Protein AF-X0W515-F1 (afdb_monomer_lite)

Foldseek 3Di:
DDDDDQDPDAFEEWADWDWAAEAQKIKIATDDGDDPQWAWKWKWKDLDQPDDTDTDDIGRDRIDMDGRHHAPRKMKMWMWIAGNSGHIYDIDRIDIDGHHYADPAEDEDEDAAEDEDGLRHDDYEDAAAYEDAQHYEYEYAFQYEYEYCAYEDEYQHYYHDHYDPVGHYHYYYDPNDDHPYYHYDNHDDPPDD

pLDDT: mean 93.42, std 10.22, range [39.12, 98.69]

InterPro domains:
  IPR013783 Immunoglobulin-like fold [G3DSA:2.60.40.10] (10-99)
  IPR036116 Fibronectin type III superfamily [SSF49265] (7-95)

Organism: NCBI:txid412755

Structure (mmCIF, N/CA/C/O backbone):
data_AF-X0W515-F1
#
_entry.id   AF-X0W515-F1
#
loop_
_atom_site.group_PDB
_atom_site.id
_atom_site.type_symbol
_atom_site.label_atom_id
_atom_site.label_alt_id
_atom_site.label_comp_id
_atom_site.label_asym_id
_atom_site.label_entity_id
_atom_site.label_seq_id
_atom_site.pdbx_PDB_ins_code
_atom_site.Cartn_x
_atom_site.Cartn_y
_atom_site.Cartn_z
_atom_site.occupancy
_atom_site.B_iso_or_equiv
_atom_site.auth_seq_id
_atom_site.auth_comp_id
_atom_site.auth_asym_id
_atom_site.auth_atom_id
_atom_site.pdbx_PDB_model_num
ATOM 1 N N . MET A 1 1 ? 24.106 -7.058 -47.697 1.00 45.09 1 MET A N 1
ATOM 2 C CA . MET A 1 1 ? 24.567 -6.358 -46.479 1.00 45.09 1 MET A CA 1
ATOM 3 C C . MET A 1 1 ? 23.324 -5.839 -45.779 1.00 45.09 1 MET A C 1
ATOM 5 O O . MET A 1 1 ? 22.650 -4.997 -46.353 1.00 45.09 1 MET A O 1
ATOM 9 N N . GLY A 1 2 ? 22.943 -6.424 -44.643 1.00 59.78 2 GLY A N 1
ATOM 10 C CA . GLY A 1 2 ? 21.834 -5.908 -43.834 1.00 59.78 2 GLY A CA 1
ATOM 11 C C . GLY A 1 2 ? 22.339 -4.746 -42.984 1.00 59.78 2 GLY A C 1
ATOM 12 O O . GLY A 1 2 ? 23.434 -4.840 -42.435 1.00 59.78 2 GLY A O 1
ATOM 13 N N . ALA A 1 3 ? 21.595 -3.645 -42.927 1.00 59.53 3 ALA A N 1
ATOM 14 C CA . ALA A 1 3 ? 21.939 -2.530 -42.055 1.00 59.53 3 ALA A CA 1
ATOM 15 C C . ALA A 1 3 ? 21.850 -2.983 -40.589 1.00 59.53 3 ALA A C 1
ATOM 17 O O . ALA A 1 3 ? 20.851 -3.578 -40.186 1.00 59.53 3 ALA A O 1
ATOM 18 N N . LEU A 1 4 ? 22.890 -2.708 -39.800 1.00 66.19 4 LEU A N 1
ATOM 19 C CA . LEU A 1 4 ? 22.823 -2.836 -38.349 1.00 66.19 4 LEU A CA 1
ATOM 20 C C . LEU A 1 4 ? 21.975 -1.669 -37.836 1.00 66.19 4 LEU A C 1
ATOM 22 O O . LEU A 1 4 ? 22.446 -0.534 -37.792 1.00 66.19 4 LEU A O 1
ATOM 26 N N . VAL A 1 5 ? 20.714 -1.931 -37.509 1.00 75.88 5 VAL A N 1
ATOM 27 C CA . VAL A 1 5 ? 19.868 -0.947 -36.833 1.00 75.88 5 VAL A CA 1
ATOM 28 C C . VAL A 1 5 ? 20.194 -1.043 -35.348 1.00 75.88 5 VAL A C 1
ATOM 30 O O . VAL A 1 5 ? 19.927 -2.065 -34.722 1.00 75.88 5 VAL A O 1
ATOM 33 N N . ILE A 1 6 ? 20.846 -0.012 -34.812 1.00 82.62 6 ILE A N 1
ATOM 34 C CA . ILE A 1 6 ? 21.018 0.130 -33.366 1.00 82.62 6 ILE A CA 1
ATOM 35 C C . ILE A 1 6 ? 19.684 0.610 -32.816 1.00 82.62 6 ILE A C 1
ATOM 37 O O . ILE A 1 6 ? 19.155 1.621 -33.275 1.00 82.62 6 ILE A O 1
ATOM 41 N N . ASP A 1 7 ? 19.150 -0.129 -31.856 1.00 88.94 7 ASP A N 1
ATOM 42 C CA . ASP A 1 7 ? 17.941 0.268 -31.161 1.00 88.94 7 ASP A CA 1
ATOM 43 C C . ASP A 1 7 ? 18.247 1.355 -30.124 1.00 88.94 7 ASP A C 1
ATOM 45 O O . ASP A 1 7 ? 19.117 1.203 -29.265 1.00 88.94 7 ASP A O 1
ATOM 49 N N . THR A 1 8 ? 17.523 2.465 -30.232 1.00 91.31 8 THR A N 1
ATOM 50 C CA . THR A 1 8 ? 17.619 3.623 -29.338 1.00 91.31 8 THR A CA 1
ATOM 51 C C . THR A 1 8 ? 16.267 3.984 -28.721 1.00 91.31 8 THR A C 1
ATOM 53 O O . THR A 1 8 ? 16.108 5.103 -28.229 1.00 91.31 8 THR A O 1
ATOM 56 N N . THR A 1 9 ? 15.266 3.105 -28.817 1.00 94.25 9 THR A N 1
ATOM 57 C CA . THR A 1 9 ? 13.915 3.368 -28.314 1.00 94.25 9 THR A CA 1
ATOM 58 C C . THR A 1 9 ? 13.751 2.717 -26.947 1.00 94.25 9 THR A C 1
ATOM 60 O O . THR A 1 9 ? 13.660 1.501 -26.870 1.00 94.25 9 THR A O 1
ATOM 63 N N . PRO A 1 10 ? 13.685 3.489 -25.853 1.00 96.25 10 PRO A N 1
ATOM 64 C CA . PRO A 1 10 ? 13.497 2.901 -24.538 1.00 96.25 10 PRO A CA 1
ATOM 65 C C . PRO A 1 10 ? 12.074 2.352 -24.341 1.00 96.25 10 PRO A C 1
ATOM 67 O O . PRO A 1 10 ? 11.126 2.879 -24.937 1.00 96.25 10 PRO A O 1
ATOM 70 N N . PRO A 1 11 ? 11.892 1.382 -23.425 1.00 97.88 11 PRO A N 1
ATOM 71 C CA . PRO A 1 11 ? 10.572 0.902 -23.029 1.00 97.88 11 PRO A CA 1
ATOM 72 C C . PRO A 1 11 ? 9.664 1.990 -22.441 1.00 97.88 11 PRO A C 1
ATOM 74 O O . PRO A 1 11 ? 10.113 2.993 -21.871 1.00 97.88 11 PRO A O 1
ATOM 77 N N . ALA A 1 12 ? 8.358 1.740 -22.494 1.00 98.19 12 ALA A N 1
ATOM 78 C CA . ALA A 1 12 ? 7.342 2.535 -21.829 1.00 98.19 12 ALA A CA 1
ATOM 79 C C . ALA A 1 12 ? 7.472 2.475 -20.297 1.00 98.19 12 ALA A C 1
ATOM 81 O O . ALA A 1 12 ? 7.957 1.510 -19.701 1.00 98.19 12 ALA A O 1
ATOM 82 N N . VAL A 1 13 ? 6.982 3.525 -19.637 1.00 98.38 13 VAL A N 1
ATOM 83 C CA . VAL A 1 13 ? 6.986 3.624 -18.173 1.00 98.38 13 VAL A CA 1
ATOM 84 C C . VAL A 1 13 ? 6.075 2.545 -17.571 1.00 98.38 13 VAL A C 1
ATOM 86 O O . VAL A 1 13 ? 4.902 2.482 -17.952 1.00 98.38 13 VAL A O 1
ATOM 89 N N . PRO A 1 14 ? 6.547 1.732 -16.605 1.00 98.19 14 PRO A N 1
ATOM 90 C CA . PRO A 1 14 ? 5.689 0.750 -15.950 1.00 98.19 14 PRO A CA 1
ATOM 91 C C . PRO A 1 14 ? 4.524 1.417 -15.203 1.00 98.19 14 PRO A C 1
ATOM 93 O O . PRO A 1 14 ? 4.680 2.463 -14.564 1.00 98.19 14 PRO A O 1
ATOM 96 N N . MET A 1 15 ? 3.349 0.788 -15.255 1.00 96.38 15 MET A N 1
ATOM 97 C CA . MET A 1 15 ? 2.107 1.308 -14.673 1.00 96.38 15 MET A CA 1
ATOM 98 C C . MET A 1 15 ? 1.607 0.440 -13.517 1.00 96.38 15 MET A C 1
ATOM 100 O O . MET A 1 15 ? 1.949 -0.735 -13.409 1.00 96.38 15 MET A O 1
ATOM 104 N N . GLY A 1 16 ? 0.755 1.017 -12.665 1.00 93.69 16 GLY A N 1
ATOM 105 C CA . GLY A 1 16 ? 0.096 0.273 -11.588 1.00 93.69 16 GLY A CA 1
ATOM 106 C C . GLY A 1 16 ? 1.064 -0.256 -10.532 1.00 93.69 16 GLY A C 1
ATOM 107 O O . GLY A 1 16 ? 0.816 -1.318 -9.972 1.00 93.69 16 GLY A O 1
ATOM 108 N N . LEU A 1 17 ? 2.179 0.448 -10.291 1.00 95.38 17 LEU A N 1
ATOM 109 C CA . LEU A 1 17 ? 3.055 0.124 -9.170 1.00 95.38 17 LEU A CA 1
ATOM 110 C C . LEU A 1 17 ? 2.235 0.185 -7.877 1.00 95.38 17 LEU A C 1
ATOM 112 O O . LEU A 1 17 ? 1.562 1.179 -7.616 1.00 95.38 17 LEU A O 1
ATOM 116 N N . SER A 1 18 ? 2.310 -0.877 -7.089 1.00 92.88 18 SER A N 1
ATOM 117 C CA . SER A 1 18 ? 1.695 -1.013 -5.775 1.00 92.88 18 SER A CA 1
ATOM 118 C C . SER A 1 18 ? 2.644 -1.762 -4.845 1.00 92.88 18 SER A C 1
ATOM 120 O O . SER A 1 18 ? 3.610 -2.401 -5.286 1.00 92.88 18 SER A O 1
ATOM 122 N N . CYS A 1 19 ? 2.408 -1.660 -3.539 1.00 93.12 19 CYS A N 1
ATOM 123 C CA . CYS A 1 19 ? 3.225 -2.348 -2.553 1.00 93.12 19 CYS A CA 1
ATOM 124 C C . CYS A 1 19 ? 2.424 -2.803 -1.336 1.00 93.12 19 CYS A C 1
ATOM 126 O O . CYS A 1 19 ? 1.488 -2.130 -0.910 1.00 93.12 19 CYS A O 1
ATOM 128 N N . ILE A 1 20 ? 2.844 -3.922 -0.751 1.00 91.75 20 ILE A N 1
ATOM 129 C CA . ILE A 1 20 ? 2.312 -4.466 0.497 1.00 91.75 20 ILE A CA 1
ATOM 130 C C . ILE A 1 20 ? 3.480 -4.643 1.462 1.00 91.75 20 ILE A C 1
ATOM 132 O O . ILE A 1 20 ? 4.495 -5.248 1.118 1.00 91.75 20 ILE A O 1
ATOM 136 N N . GLY A 1 21 ? 3.341 -4.084 2.660 1.00 93.88 21 GLY A N 1
ATOM 137 C CA . GLY A 1 21 ? 4.283 -4.295 3.753 1.00 93.88 21 GLY A CA 1
ATOM 138 C C . GLY A 1 21 ? 4.079 -5.646 4.422 1.00 93.88 21 GLY A C 1
ATOM 139 O O . GLY A 1 21 ? 2.943 -6.023 4.696 1.00 93.88 21 GLY A O 1
ATOM 140 N N . HIS A 1 22 ? 5.174 -6.324 4.729 1.00 92.81 22 HIS A N 1
ATOM 141 C CA . HIS A 1 22 ? 5.233 -7.467 5.633 1.00 92.81 22 HIS A CA 1
ATOM 142 C C . HIS A 1 22 ? 6.307 -7.211 6.696 1.00 92.81 22 HIS A C 1
ATOM 144 O O . HIS A 1 22 ? 6.925 -6.142 6.728 1.00 92.81 22 HIS A O 1
ATOM 150 N N . GLU A 1 23 ? 6.513 -8.169 7.596 1.00 94.69 23 GLU A N 1
ATOM 151 C CA . GLU A 1 23 ? 7.563 -8.060 8.599 1.00 94.69 23 GLU A CA 1
ATOM 152 C C . GLU A 1 23 ? 8.933 -7.997 7.923 1.00 94.69 23 GLU A C 1
ATOM 154 O O . GLU A 1 23 ? 9.321 -8.893 7.178 1.00 94.69 23 GLU A O 1
ATOM 159 N N . HIS A 1 24 ? 9.654 -6.910 8.192 1.00 96.00 24 HIS A N 1
ATOM 160 C CA . HIS A 1 24 ? 10.986 -6.640 7.658 1.00 96.00 24 HIS A CA 1
ATOM 161 C C . HIS A 1 24 ? 11.110 -6.584 6.130 1.00 96.00 24 HIS A C 1
ATOM 163 O O . HIS A 1 24 ? 12.227 -6.556 5.604 1.00 96.00 24 HIS A O 1
ATOM 169 N N . GLU A 1 25 ? 9.996 -6.508 5.404 1.00 96.25 25 GLU A N 1
ATOM 170 C CA . GLU A 1 25 ? 10.021 -6.424 3.950 1.00 96.25 25 GLU A CA 1
ATOM 171 C C . GLU A 1 25 ? 8.827 -5.668 3.357 1.00 96.25 25 GLU A C 1
ATOM 173 O O . GLU A 1 25 ? 7.770 -5.515 3.967 1.00 96.25 25 GLU A O 1
ATOM 178 N N . VAL A 1 26 ? 8.995 -5.189 2.127 1.00 97.00 26 VAL A N 1
ATOM 179 C CA . VAL A 1 26 ? 7.925 -4.635 1.296 1.00 97.00 26 VAL A CA 1
ATOM 180 C C . VAL A 1 26 ? 7.933 -5.368 -0.034 1.00 97.00 26 VAL A C 1
ATOM 182 O O . VAL A 1 26 ? 8.934 -5.382 -0.749 1.00 97.00 26 VAL A O 1
ATOM 185 N N . VAL A 1 27 ? 6.799 -5.963 -0.388 1.00 95.62 27 VAL A N 1
ATOM 186 C CA . VAL A 1 27 ? 6.591 -6.628 -1.673 1.00 95.62 27 VAL A CA 1
ATOM 187 C C . VAL A 1 27 ? 5.964 -5.637 -2.640 1.00 95.62 27 VAL A C 1
ATOM 189 O O . VAL A 1 27 ? 4.915 -5.066 -2.352 1.00 95.62 27 VAL A O 1
ATOM 192 N N . LEU A 1 28 ? 6.580 -5.462 -3.806 1.00 97.19 28 LEU A N 1
ATOM 193 C CA . LEU A 1 28 ? 6.130 -4.554 -4.855 1.00 97.19 28 LEU A CA 1
ATOM 194 C C . LEU A 1 28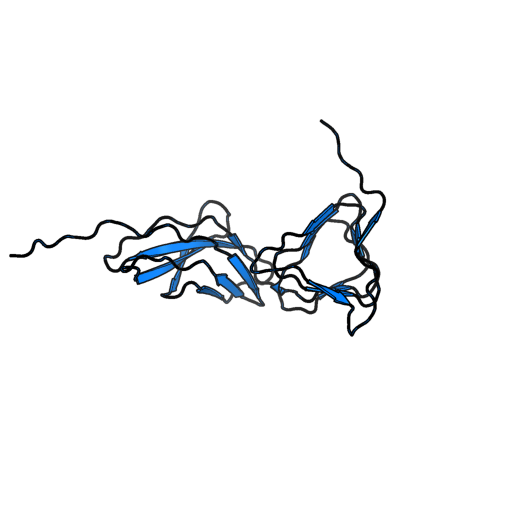 ? 5.700 -5.316 -6.097 1.00 97.19 28 LEU A C 1
ATOM 196 O O . LEU A 1 28 ? 6.334 -6.299 -6.488 1.00 97.19 28 LEU A O 1
ATOM 200 N N . LYS A 1 29 ? 4.633 -4.836 -6.729 1.00 96.62 29 LYS A N 1
ATOM 201 C CA . LYS A 1 29 ? 4.087 -5.379 -7.975 1.00 96.62 29 LYS A CA 1
ATOM 202 C C . LYS A 1 29 ? 3.689 -4.245 -8.904 1.00 96.62 29 LYS A C 1
ATOM 204 O O . LYS A 1 29 ? 3.386 -3.149 -8.448 1.00 96.62 29 LYS A O 1
ATOM 209 N N . TRP A 1 30 ? 3.711 -4.514 -10.201 1.00 97.00 30 TRP A N 1
ATOM 210 C CA . TRP A 1 30 ? 3.262 -3.586 -11.236 1.00 97.00 30 TRP A CA 1
ATOM 211 C C . TRP A 1 30 ? 2.723 -4.359 -12.441 1.00 97.00 30 TRP A C 1
ATOM 213 O O . TRP A 1 30 ? 2.911 -5.575 -12.553 1.00 97.00 30 TRP A O 1
ATOM 223 N N . ALA A 1 31 ? 2.054 -3.653 -13.351 1.00 96.44 31 ALA A N 1
ATOM 224 C CA . ALA A 1 31 ? 1.583 -4.233 -14.600 1.00 96.44 31 ALA A CA 1
ATOM 225 C C . ALA A 1 31 ? 2.775 -4.548 -15.528 1.00 96.44 31 ALA A C 1
ATOM 227 O O . ALA A 1 31 ? 3.623 -3.672 -15.729 1.00 96.44 31 ALA A O 1
ATOM 228 N N . PRO A 1 32 ? 2.853 -5.755 -16.122 1.00 97.12 32 PRO A N 1
ATOM 229 C CA . PRO A 1 32 ? 3.874 -6.070 -17.113 1.00 97.12 32 PRO A CA 1
ATOM 230 C C . PRO A 1 32 ? 3.819 -5.134 -18.327 1.00 97.12 32 PRO A C 1
ATOM 232 O O . PRO A 1 32 ? 2.744 -4.827 -18.852 1.00 97.12 32 PRO A O 1
ATOM 235 N N . ASN A 1 33 ? 4.999 -4.741 -18.793 1.00 97.75 33 ASN A N 1
ATOM 236 C CA . ASN A 1 33 ? 5.224 -4.099 -20.082 1.00 97.75 33 ASN A CA 1
ATOM 237 C C . ASN A 1 33 ? 4.977 -5.133 -21.192 1.00 97.75 33 ASN A C 1
ATOM 239 O O . ASN A 1 33 ? 5.038 -6.340 -20.949 1.00 97.75 33 ASN A O 1
ATOM 243 N N . LYS A 1 34 ? 4.637 -4.667 -22.392 1.00 97.12 34 LYS A N 1
ATOM 244 C CA . LYS A 1 34 ? 4.187 -5.516 -23.511 1.00 97.12 34 LYS A CA 1
ATOM 245 C C . LYS A 1 34 ? 5.146 -5.502 -24.701 1.00 97.12 34 LYS A C 1
ATOM 247 O O . LYS A 1 34 ? 4.839 -6.102 -25.722 1.00 97.12 34 LYS A O 1
ATOM 252 N N . GLU A 1 35 ? 6.257 -4.791 -24.577 1.00 96.94 35 GLU A N 1
ATOM 253 C CA . GLU A 1 35 ? 7.302 -4.669 -25.580 1.00 96.94 35 GLU A CA 1
ATOM 254 C C . GLU A 1 35 ? 8.045 -6.005 -25.753 1.00 96.94 35 GLU A C 1
ATOM 256 O O . GLU A 1 35 ? 8.452 -6.633 -24.773 1.00 96.94 35 GLU A O 1
ATOM 261 N N . ASP A 1 36 ? 8.224 -6.447 -27.001 1.00 95.50 36 ASP A N 1
ATOM 262 C CA . ASP A 1 36 ? 8.818 -7.754 -27.336 1.00 95.50 36 ASP A CA 1
ATOM 263 C C . ASP A 1 36 ? 10.310 -7.856 -26.963 1.00 95.50 36 ASP A C 1
ATOM 265 O O . ASP A 1 36 ? 10.857 -8.944 -26.741 1.00 95.50 36 ASP A O 1
ATOM 269 N N . ASP A 1 37 ? 10.981 -6.711 -26.909 1.00 96.38 37 ASP A N 1
ATOM 270 C CA . ASP A 1 37 ? 12.391 -6.542 -26.576 1.00 96.38 37 ASP A CA 1
ATOM 271 C C . ASP A 1 37 ? 12.627 -6.187 -25.104 1.00 96.38 37 ASP A C 1
ATOM 273 O O . ASP A 1 37 ? 13.778 -5.970 -24.713 1.00 96.38 37 ASP A O 1
ATOM 277 N N . LEU A 1 38 ? 11.588 -6.202 -24.261 1.00 97.75 38 LEU A N 1
ATOM 278 C CA . LEU A 1 38 ? 11.739 -6.045 -22.820 1.00 97.75 38 LEU A CA 1
ATOM 279 C C . LEU A 1 38 ? 12.730 -7.089 -22.281 1.00 97.75 38 LEU A C 1
ATOM 281 O O . LEU A 1 38 ? 12.617 -8.291 -22.547 1.00 97.75 38 LEU A O 1
ATOM 285 N N . ALA A 1 39 ? 13.709 -6.629 -21.502 1.00 97.88 39 ALA A N 1
ATOM 286 C CA . ALA A 1 39 ? 14.687 -7.501 -20.863 1.00 97.88 39 ALA A CA 1
ATOM 287 C C . ALA A 1 39 ? 14.455 -7.615 -19.359 1.00 97.88 39 ALA A C 1
ATOM 289 O O . ALA A 1 39 ? 14.458 -8.717 -18.821 1.00 97.88 39 ALA A O 1
ATOM 290 N N . LYS A 1 40 ? 14.327 -6.485 -18.657 1.00 98.38 40 LYS A N 1
ATOM 291 C CA . LYS A 1 40 ? 14.229 -6.468 -17.192 1.00 98.38 40 LYS A CA 1
ATOM 292 C C . LYS A 1 40 ? 13.645 -5.163 -16.665 1.00 98.38 40 LYS A C 1
ATOM 294 O O . LYS A 1 40 ? 13.529 -4.176 -17.379 1.00 98.38 40 LYS A O 1
ATOM 299 N N . TYR A 1 41 ? 13.376 -5.147 -15.373 1.00 98.69 41 TYR A N 1
ATOM 300 C CA . TYR A 1 41 ? 13.016 -3.977 -14.593 1.00 98.69 41 TYR A CA 1
ATOM 301 C C . TYR A 1 41 ? 14.134 -3.592 -13.637 1.00 98.69 41 TYR A C 1
ATOM 303 O O . TYR A 1 41 ? 14.920 -4.439 -13.194 1.00 98.69 41 TYR A O 1
ATOM 311 N N . ARG A 1 42 ? 14.166 -2.313 -13.264 1.00 98.69 42 ARG A N 1
ATOM 312 C CA . ARG A 1 42 ? 14.971 -1.826 -12.147 1.00 98.69 42 ARG A CA 1
ATOM 313 C C . ARG A 1 42 ? 14.080 -1.116 -11.143 1.00 98.69 42 ARG A C 1
ATOM 315 O O . ARG A 1 42 ? 13.379 -0.165 -11.477 1.00 98.69 42 ARG A O 1
ATOM 322 N N . LEU A 1 43 ? 14.127 -1.594 -9.908 1.00 98.50 43 LEU A N 1
ATOM 323 C CA . LEU A 1 43 ? 13.438 -0.987 -8.787 1.00 98.50 43 LEU A CA 1
ATOM 324 C C . LEU A 1 43 ? 14.369 -0.008 -8.079 1.00 98.50 43 LEU A C 1
ATOM 326 O O . LEU A 1 43 ? 15.551 -0.290 -7.867 1.00 98.50 43 LEU A O 1
ATOM 330 N N . TYR A 1 44 ? 13.802 1.119 -7.680 1.00 98.50 44 TYR A N 1
ATOM 331 C CA . TYR A 1 44 ? 14.474 2.185 -6.966 1.00 98.50 44 TYR A CA 1
ATOM 332 C C . TYR A 1 44 ? 13.801 2.441 -5.629 1.00 98.50 44 TYR A C 1
ATOM 334 O O . TYR A 1 44 ? 12.579 2.325 -5.519 1.00 98.50 44 TYR A O 1
ATOM 342 N N . ARG A 1 45 ? 14.591 2.869 -4.645 1.00 98.38 45 ARG A N 1
ATOM 343 C CA . ARG A 1 45 ? 14.121 3.221 -3.304 1.00 98.38 45 ARG A CA 1
ATOM 344 C C . ARG A 1 45 ? 14.663 4.576 -2.872 1.00 98.38 45 ARG A C 1
ATOM 346 O O . ARG A 1 45 ? 15.825 4.876 -3.120 1.00 98.38 45 ARG A O 1
ATOM 353 N N . SER A 1 46 ? 13.843 5.360 -2.181 1.00 98.12 46 SER A N 1
ATOM 354 C CA . SER A 1 46 ? 14.246 6.591 -1.501 1.00 98.12 46 SER A CA 1
ATOM 355 C C . SER A 1 46 ? 13.619 6.700 -0.112 1.00 98.12 46 SER A C 1
ATOM 357 O O . SER A 1 46 ? 12.550 6.152 0.153 1.00 98.12 46 SER A O 1
ATOM 359 N N . GLN A 1 47 ? 14.269 7.454 0.774 1.00 96.56 47 GLN A N 1
ATOM 360 C CA . GLN A 1 47 ? 13.699 7.886 2.056 1.00 96.56 47 GLN A CA 1
ATOM 361 C C . GLN A 1 47 ? 12.844 9.156 1.924 1.00 96.56 47 GLN A C 1
ATOM 363 O O . GLN A 1 47 ? 12.106 9.502 2.843 1.00 96.56 47 GLN A O 1
ATOM 368 N N . THR A 1 48 ? 12.923 9.858 0.789 1.00 95.31 48 THR A N 1
ATOM 369 C CA . THR A 1 48 ? 12.143 11.072 0.522 1.00 95.31 48 THR A CA 1
ATOM 370 C C . THR A 1 48 ? 11.270 10.893 -0.725 1.00 95.31 48 THR A C 1
ATOM 372 O O . THR A 1 48 ? 11.623 10.130 -1.625 1.00 95.31 48 THR A O 1
ATOM 375 N N . PRO A 1 49 ? 10.115 11.574 -0.816 1.00 92.69 49 PRO A N 1
ATOM 376 C CA . PRO A 1 49 ? 9.150 11.309 -1.884 1.00 92.69 49 PRO A CA 1
ATOM 377 C C . PRO A 1 49 ? 9.642 11.694 -3.285 1.00 92.69 49 PRO A C 1
ATOM 379 O O . PRO A 1 49 ? 9.246 11.062 -4.267 1.00 92.69 49 PRO A O 1
ATOM 382 N N . LEU A 1 50 ? 10.489 12.724 -3.398 1.00 92.25 50 LEU A N 1
ATOM 383 C CA . LEU A 1 50 ? 10.800 13.368 -4.679 1.00 92.25 50 LEU A CA 1
ATOM 384 C C . LEU A 1 50 ? 12.199 13.051 -5.217 1.00 92.25 50 LEU A C 1
ATOM 386 O O . LEU A 1 50 ? 12.358 12.915 -6.429 1.00 92.25 50 LEU A O 1
ATOM 390 N N . THR A 1 51 ? 13.203 12.920 -4.352 1.00 94.69 51 THR A N 1
ATOM 391 C CA . THR A 1 51 ? 14.619 12.805 -4.740 1.00 94.69 51 THR A CA 1
ATOM 392 C C . THR A 1 51 ? 15.309 11.681 -3.967 1.00 94.69 51 THR A C 1
ATOM 394 O O . THR A 1 51 ? 14.678 11.024 -3.146 1.00 94.69 51 THR A O 1
ATOM 397 N N . GLY A 1 52 ? 16.591 11.414 -4.241 1.00 95.38 52 GLY A N 1
ATOM 398 C CA . GLY A 1 52 ? 17.378 10.421 -3.491 1.00 95.38 52 GLY A CA 1
ATOM 399 C C . GLY A 1 52 ? 17.032 8.962 -3.800 1.00 95.38 52 GLY A C 1
ATOM 400 O O . GLY A 1 52 ? 17.229 8.099 -2.954 1.00 95.38 52 GLY A O 1
ATOM 401 N N . TYR A 1 53 ? 16.471 8.691 -4.982 1.00 97.69 53 TYR A N 1
ATOM 402 C CA . TYR A 1 53 ? 16.186 7.331 -5.430 1.00 97.69 53 TYR A CA 1
ATOM 403 C C . TYR A 1 53 ? 17.476 6.617 -5.834 1.00 97.69 53 TYR A C 1
ATOM 405 O O . TYR A 1 53 ? 18.142 7.022 -6.785 1.00 97.69 53 TYR A O 1
ATOM 413 N N . GLU A 1 54 ? 17.784 5.526 -5.144 1.00 97.81 54 GLU A N 1
ATOM 414 C CA . GLU A 1 54 ? 18.915 4.646 -5.432 1.00 97.81 54 GLU A CA 1
ATOM 415 C C . GLU A 1 54 ? 18.424 3.322 -6.017 1.00 97.81 54 GLU A C 1
ATOM 417 O O . GLU A 1 54 ? 17.316 2.871 -5.719 1.00 97.81 54 GLU A O 1
ATOM 422 N N . SER A 1 55 ? 19.246 2.694 -6.864 1.00 97.50 55 SER A N 1
ATOM 423 C CA . SER A 1 55 ? 18.945 1.370 -7.419 1.00 97.50 55 SER A CA 1
ATOM 424 C C . SER A 1 55 ? 18.912 0.341 -6.294 1.00 97.50 55 SER A C 1
ATOM 426 O O . SER A 1 55 ? 19.927 0.107 -5.646 1.00 97.50 55 SER A O 1
ATOM 428 N N . LEU A 1 56 ? 17.768 -0.314 -6.117 1.00 97.00 56 LEU A N 1
ATOM 429 C CA . LEU A 1 56 ? 17.573 -1.345 -5.107 1.00 97.00 56 LEU A CA 1
ATOM 430 C C . LEU A 1 56 ? 17.822 -2.742 -5.685 1.00 97.00 56 LEU A C 1
ATOM 432 O O . LEU A 1 56 ? 18.679 -3.474 -5.201 1.00 97.00 56 LEU A O 1
ATOM 436 N N . VAL A 1 57 ? 17.089 -3.112 -6.739 1.00 97.00 57 VAL A N 1
ATOM 437 C CA . VAL A 1 57 ? 17.145 -4.461 -7.327 1.00 97.00 57 VAL A CA 1
ATOM 438 C C . VAL A 1 57 ? 16.800 -4.434 -8.816 1.00 97.00 57 VAL A C 1
ATOM 440 O O . VAL A 1 57 ? 16.098 -3.541 -9.291 1.00 97.00 57 VAL A O 1
ATOM 443 N N . ARG A 1 58 ? 17.300 -5.420 -9.567 1.00 97.75 58 ARG A N 1
ATOM 444 C CA . ARG A 1 58 ? 16.918 -5.689 -10.960 1.00 97.75 58 ARG A CA 1
ATOM 445 C C . ARG A 1 58 ? 16.241 -7.052 -11.046 1.00 97.75 58 ARG A C 1
ATOM 447 O O . ARG A 1 58 ? 16.688 -7.987 -10.392 1.00 97.75 58 ARG A O 1
ATOM 454 N N . THR A 1 59 ? 15.186 -7.161 -11.841 1.00 98.06 59 THR A N 1
ATOM 455 C CA . THR A 1 59 ? 14.365 -8.379 -11.942 1.00 98.06 59 THR A CA 1
ATOM 456 C C . THR A 1 59 ? 13.773 -8.507 -13.339 1.00 98.06 59 THR A C 1
ATOM 458 O O . THR A 1 59 ? 13.468 -7.500 -13.966 1.00 98.06 59 THR A O 1
ATOM 461 N N . GLU A 1 60 ? 13.604 -9.726 -13.839 1.00 97.62 60 GLU A N 1
ATOM 462 C CA . GLU A 1 60 ? 12.908 -9.989 -15.111 1.00 97.62 60 GLU A CA 1
ATOM 463 C C . GLU A 1 60 ? 11.384 -10.084 -14.918 1.00 97.62 60 GLU A C 1
ATOM 465 O O . GLU A 1 60 ? 10.620 -10.081 -15.878 1.00 97.62 60 GLU A O 1
ATOM 470 N N . PHE A 1 61 ? 10.925 -10.129 -13.665 1.00 97.56 61 PHE A N 1
ATOM 471 C CA . PHE A 1 61 ? 9.516 -10.249 -13.307 1.00 97.56 61 PHE A CA 1
ATOM 472 C C . PHE A 1 61 ? 8.898 -8.887 -12.992 1.00 97.56 61 PHE A C 1
ATOM 474 O O . PHE A 1 61 ? 9.567 -7.994 -12.476 1.00 97.56 61 PHE A O 1
ATOM 481 N N . SER A 1 62 ? 7.581 -8.759 -13.167 1.00 97.19 62 SER A N 1
ATOM 482 C CA . SER A 1 62 ? 6.808 -7.581 -12.744 1.00 97.19 62 SER A CA 1
ATOM 483 C C . SER A 1 62 ? 6.519 -7.555 -11.228 1.00 97.19 62 SER A C 1
ATOM 485 O O . SER A 1 62 ? 5.423 -7.210 -10.773 1.00 97.19 62 SER A O 1
ATOM 487 N N . LYS A 1 63 ? 7.497 -8.009 -10.437 1.00 97.56 63 LYS A N 1
ATOM 488 C CA . LYS A 1 63 ? 7.467 -8.115 -8.977 1.00 97.56 63 LYS A CA 1
ATOM 489 C C . LYS A 1 63 ? 8.888 -8.020 -8.425 1.00 97.56 63 LYS A C 1
ATOM 491 O O . LYS A 1 63 ? 9.817 -8.609 -8.981 1.00 97.56 63 LYS A O 1
ATOM 496 N N . ALA A 1 64 ? 9.032 -7.350 -7.287 1.00 97.88 64 ALA A N 1
ATOM 497 C CA . ALA A 1 64 ? 10.260 -7.306 -6.502 1.00 97.88 64 ALA A CA 1
ATOM 498 C C . ALA A 1 64 ? 9.948 -7.255 -4.999 1.00 97.88 64 ALA A C 1
ATOM 500 O O . ALA A 1 64 ? 8.824 -6.946 -4.607 1.00 97.88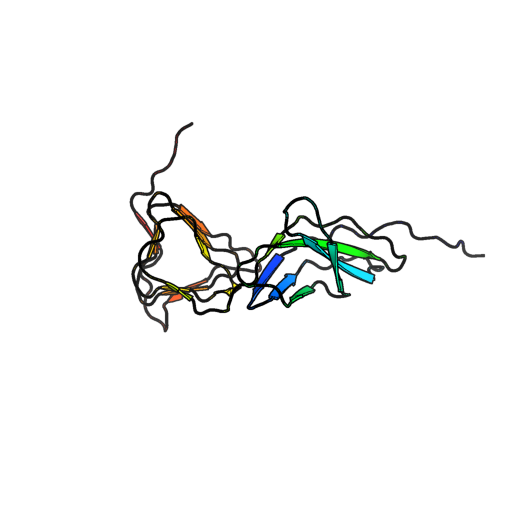 64 ALA A O 1
ATOM 501 N N . THR A 1 65 ? 10.948 -7.542 -4.171 1.00 97.44 65 THR A N 1
ATOM 502 C CA . THR A 1 65 ? 10.857 -7.419 -2.712 1.00 97.44 65 THR A CA 1
ATOM 503 C C . THR A 1 65 ? 12.021 -6.571 -2.214 1.00 97.44 65 THR A C 1
ATOM 505 O O . THR A 1 65 ? 13.161 -6.793 -2.622 1.00 97.44 65 THR A O 1
ATOM 508 N N . ASP A 1 66 ? 11.726 -5.598 -1.355 1.00 97.81 66 ASP A N 1
ATOM 509 C CA . ASP A 1 66 ? 12.711 -4.925 -0.511 1.00 97.81 66 ASP A CA 1
ATOM 510 C C . ASP A 1 66 ? 12.734 -5.618 0.853 1.00 97.81 66 ASP A C 1
ATOM 512 O O . ASP A 1 66 ? 11.723 -5.586 1.545 1.00 97.81 66 ASP A O 1
ATOM 516 N N . SER A 1 67 ? 13.840 -6.256 1.231 1.00 96.81 67 SER A N 1
ATOM 517 C CA . SER A 1 67 ? 13.952 -7.051 2.464 1.00 96.81 67 SER A CA 1
ATOM 518 C C . SER A 1 67 ? 14.989 -6.462 3.422 1.00 96.81 67 SER A C 1
ATOM 520 O O . SER A 1 67 ? 15.901 -5.744 3.012 1.00 96.81 67 SER A O 1
ATOM 522 N N . GLY A 1 68 ? 14.890 -6.816 4.703 1.00 94.88 68 GLY A N 1
ATOM 523 C CA . GLY A 1 68 ? 15.841 -6.393 5.734 1.00 94.88 68 GLY A CA 1
ATOM 524 C C . GLY A 1 68 ? 15.667 -4.936 6.162 1.00 94.88 68 GLY A C 1
ATOM 525 O O . GLY A 1 68 ? 16.637 -4.302 6.575 1.00 94.88 68 GLY A O 1
ATOM 526 N N . ILE A 1 69 ? 14.453 -4.394 6.040 1.00 95.06 69 ILE A N 1
ATOM 527 C CA . ILE A 1 69 ? 14.133 -3.030 6.472 1.00 95.06 69 ILE A CA 1
ATOM 528 C C . ILE A 1 69 ? 13.454 -3.028 7.844 1.00 95.06 69 ILE A C 1
ATOM 530 O O . ILE A 1 69 ? 12.816 -3.998 8.248 1.00 95.06 69 ILE A O 1
ATOM 534 N N . ASP A 1 70 ? 13.572 -1.924 8.575 1.00 95.75 70 ASP A N 1
ATOM 535 C CA . ASP A 1 70 ? 12.884 -1.774 9.855 1.00 95.75 70 ASP A CA 1
ATOM 536 C C . ASP A 1 70 ? 11.373 -1.605 9.655 1.00 95.75 70 ASP A C 1
ATOM 538 O O . ASP A 1 70 ? 10.918 -0.852 8.784 1.00 95.75 70 ASP A O 1
ATOM 542 N N . ASN A 1 71 ? 10.589 -2.262 10.511 1.00 94.62 71 ASN A N 1
ATOM 543 C CA . ASN A 1 71 ? 9.145 -2.059 10.564 1.00 94.62 71 ASN A CA 1
ATOM 544 C C . ASN A 1 71 ? 8.818 -0.594 10.888 1.00 94.62 71 ASN A C 1
ATOM 546 O O . ASN A 1 71 ? 9.539 0.085 11.619 1.00 94.62 71 ASN A O 1
ATOM 550 N N . TYR A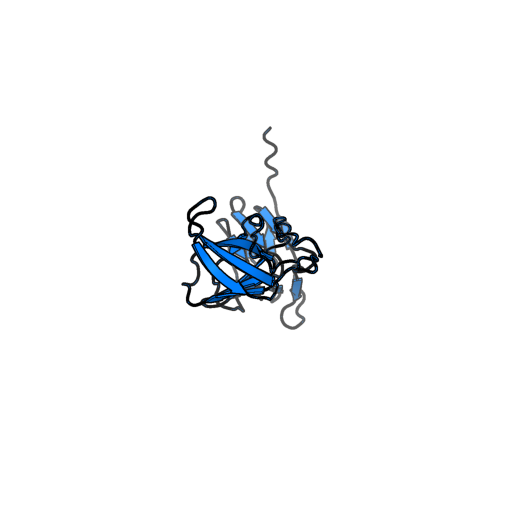 1 72 ? 7.699 -0.111 10.351 1.00 93.12 72 TYR A N 1
ATOM 551 C CA . TYR A 1 72 ? 7.197 1.252 10.548 1.00 93.12 72 TYR A CA 1
ATOM 552 C C . TYR A 1 72 ? 8.111 2.377 10.026 1.00 93.12 72 TYR A C 1
ATOM 554 O O . TYR A 1 72 ? 7.893 3.550 10.341 1.00 93.12 72 TYR A O 1
ATOM 562 N N . ARG A 1 73 ? 9.097 2.051 9.177 1.00 95.00 73 ARG A N 1
ATOM 563 C CA . ARG A 1 73 ? 9.897 3.036 8.443 1.00 95.00 73 ARG A CA 1
ATOM 564 C C . ARG A 1 73 ? 9.385 3.198 7.006 1.00 95.00 73 ARG A C 1
ATOM 566 O O . ARG A 1 73 ? 9.474 2.251 6.223 1.00 95.00 73 ARG A O 1
ATOM 573 N N . PRO A 1 74 ? 8.860 4.378 6.625 1.00 94.44 74 PRO A N 1
ATOM 574 C CA . PRO A 1 74 ? 8.365 4.588 5.275 1.00 94.44 74 PRO A CA 1
ATOM 575 C C . PRO A 1 74 ? 9.511 4.774 4.277 1.00 94.44 74 PRO A C 1
ATOM 577 O O . PRO A 1 74 ? 10.460 5.519 4.524 1.00 94.44 74 PRO A O 1
ATOM 580 N N . PHE A 1 75 ? 9.349 4.162 3.112 1.00 97.31 75 PHE A N 1
ATOM 581 C CA . PHE A 1 75 ? 10.174 4.349 1.928 1.00 97.31 75 PHE A CA 1
ATOM 582 C C . PHE A 1 75 ? 9.296 4.673 0.721 1.00 97.31 75 PHE A C 1
ATOM 584 O O . PHE A 1 75 ? 8.089 4.418 0.710 1.00 97.31 75 PHE A O 1
ATOM 591 N N . TYR A 1 76 ? 9.918 5.235 -0.306 1.00 97.88 76 TYR A N 1
ATOM 592 C CA . TYR A 1 76 ? 9.284 5.544 -1.576 1.00 97.88 76 TYR A CA 1
ATOM 593 C C . TYR A 1 76 ? 9.933 4.733 -2.681 1.00 97.88 76 TYR A C 1
ATOM 595 O O . TYR A 1 76 ? 11.161 4.669 -2.762 1.00 97.88 76 TYR A O 1
ATOM 603 N N . TYR A 1 77 ? 9.111 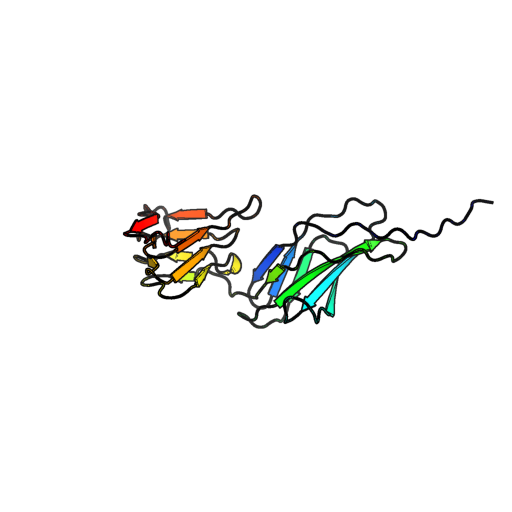4.147 -3.542 1.00 98.38 77 TYR A N 1
ATOM 604 C CA . TYR A 1 77 ? 9.567 3.240 -4.584 1.00 98.38 77 TYR A CA 1
ATOM 605 C C . TYR A 1 77 ? 9.138 3.712 -5.960 1.00 98.38 77 TYR A C 1
ATOM 607 O O . TYR A 1 77 ? 8.039 4.239 -6.130 1.00 98.38 77 TYR A O 1
ATOM 615 N N . LYS A 1 78 ? 10.015 3.497 -6.938 1.00 98.50 78 LYS A N 1
ATOM 616 C CA . LYS A 1 78 ? 9.758 3.705 -8.366 1.00 98.50 78 LYS A CA 1
ATOM 617 C C . LYS A 1 78 ? 10.355 2.552 -9.154 1.00 98.50 78 LYS A C 1
ATOM 619 O O . LYS A 1 78 ? 11.332 1.953 -8.711 1.00 98.50 78 LYS A O 1
ATOM 624 N N . VAL A 1 79 ? 9.809 2.278 -10.329 1.00 98.69 79 VAL A N 1
ATOM 625 C CA . VAL A 1 79 ? 10.327 1.244 -11.229 1.00 98.69 79 VAL A CA 1
ATOM 626 C C . VAL A 1 79 ? 10.501 1.795 -12.646 1.00 98.69 79 VAL A C 1
ATOM 628 O O . VAL A 1 79 ? 9.706 2.623 -13.090 1.00 98.69 79 VAL A O 1
ATOM 631 N N . SER A 1 80 ? 11.546 1.347 -13.339 1.00 98.69 80 SER A N 1
ATOM 632 C CA . SER A 1 80 ? 11.772 1.536 -14.780 1.00 98.69 80 SER A CA 1
ATOM 633 C C . SER A 1 80 ? 11.830 0.178 -15.486 1.00 98.69 80 SER A C 1
ATOM 635 O O . SER A 1 80 ? 12.124 -0.848 -14.862 1.00 98.69 80 SER A O 1
ATOM 637 N N . ALA A 1 81 ? 11.573 0.180 -16.793 1.00 98.69 81 ALA A N 1
ATOM 638 C CA . ALA A 1 81 ? 11.789 -0.955 -17.686 1.00 98.69 81 ALA A CA 1
ATOM 639 C C . ALA A 1 81 ? 13.056 -0.738 -18.531 1.00 98.69 81 ALA A C 1
ATOM 641 O O . ALA A 1 81 ? 13.406 0.396 -18.857 1.00 98.69 81 ALA A O 1
ATOM 642 N N . ILE A 1 82 ? 13.753 -1.827 -18.853 1.00 98.50 82 ILE A N 1
ATOM 643 C CA . ILE A 1 82 ? 14.998 -1.849 -19.625 1.00 98.50 82 ILE A CA 1
ATOM 644 C C . ILE A 1 82 ? 14.862 -2.904 -20.728 1.00 98.50 82 ILE A C 1
ATOM 646 O O . ILE A 1 82 ? 14.487 -4.047 -20.439 1.00 98.50 82 ILE A O 1
ATOM 650 N N . ASP A 1 83 ? 15.176 -2.535 -21.968 1.00 98.06 83 ASP A N 1
ATOM 651 C CA . ASP A 1 83 ? 15.146 -3.435 -23.130 1.00 98.06 83 ASP A CA 1
ATOM 652 C C . ASP A 1 83 ? 16.434 -4.281 -23.269 1.00 98.06 83 ASP A C 1
ATOM 654 O O . ASP A 1 83 ? 17.370 -4.210 -22.460 1.00 98.06 83 ASP A O 1
ATOM 658 N N . ARG A 1 84 ? 16.485 -5.126 -24.304 1.00 96.94 84 ARG A N 1
ATOM 659 C CA . ARG A 1 84 ? 17.647 -5.970 -24.639 1.00 96.94 84 ARG A CA 1
ATOM 660 C C . ARG A 1 84 ? 18.828 -5.191 -25.223 1.00 96.94 84 ARG A C 1
ATOM 662 O O . ARG A 1 84 ? 19.946 -5.703 -25.163 1.00 96.94 84 ARG A O 1
ATOM 669 N N . ALA A 1 85 ? 18.604 -3.995 -25.762 1.00 95.94 85 ALA A N 1
ATOM 670 C CA . ALA A 1 85 ? 19.655 -3.087 -26.219 1.00 95.94 85 ALA A CA 1
ATOM 671 C C . ALA A 1 85 ? 20.297 -2.298 -25.057 1.00 95.94 85 A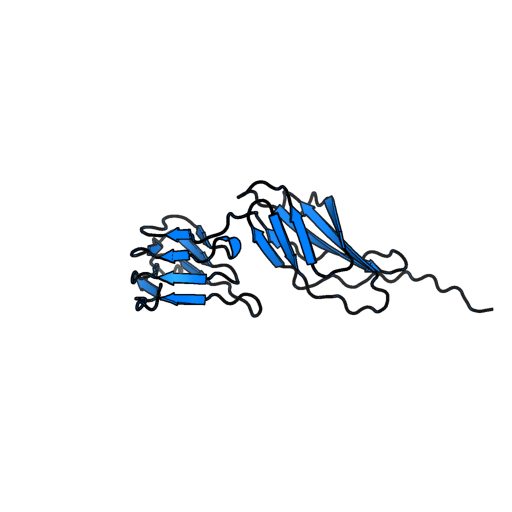LA A C 1
ATOM 673 O O . ALA A 1 85 ? 21.396 -1.762 -25.198 1.00 95.94 85 ALA A O 1
ATOM 674 N N . GLY A 1 86 ? 19.659 -2.298 -23.884 1.00 96.19 86 GLY A N 1
ATOM 675 C CA . GLY A 1 86 ? 20.088 -1.606 -22.678 1.00 96.19 86 GLY A CA 1
ATOM 676 C C . GLY A 1 86 ? 19.479 -0.215 -22.498 1.00 96.19 86 GLY A C 1
ATOM 677 O O . GLY A 1 86 ? 19.888 0.469 -21.555 1.00 96.19 86 GLY A O 1
ATOM 678 N N . ASN A 1 87 ? 18.522 0.211 -23.332 1.00 97.62 87 ASN A N 1
ATOM 679 C CA . ASN A 1 87 ? 17.851 1.488 -23.114 1.00 97.62 87 ASN A CA 1
ATOM 680 C C . ASN A 1 87 ? 16.894 1.366 -21.924 1.00 97.62 87 ASN A C 1
ATOM 682 O O . ASN A 1 87 ? 16.155 0.392 -21.773 1.00 97.62 87 ASN A O 1
ATOM 686 N N . GLU A 1 88 ? 16.925 2.369 -21.051 1.00 98.19 88 GLU A N 1
ATOM 687 C CA . GLU A 1 88 ? 16.096 2.435 -19.853 1.00 98.19 88 GLU A CA 1
ATOM 688 C C . GLU A 1 88 ? 15.004 3.489 -20.033 1.00 98.19 88 GLU A C 1
ATOM 690 O O . GLU A 1 88 ? 15.279 4.636 -20.389 1.00 98.19 88 GLU A O 1
ATOM 695 N N . GLY A 1 89 ? 13.762 3.082 -19.786 1.00 97.88 89 GLY A N 1
ATOM 696 C CA . GLY A 1 89 ? 12.593 3.947 -19.839 1.00 97.88 89 GLY A CA 1
ATOM 697 C C . GLY A 1 89 ? 12.483 4.907 -18.658 1.00 97.88 89 GLY A C 1
ATOM 698 O O . GLY A 1 89 ? 13.286 4.919 -17.722 1.00 97.88 89 GLY A O 1
ATOM 699 N N . GLY A 1 90 ? 11.426 5.718 -18.690 1.00 98.06 90 GLY A N 1
ATOM 700 C CA . GLY A 1 90 ? 11.095 6.615 -17.586 1.00 98.06 90 GLY A CA 1
ATOM 701 C C . GLY A 1 90 ? 10.692 5.866 -16.309 1.00 98.06 90 GLY A C 1
ATOM 702 O O . GLY A 1 90 ? 10.258 4.713 -16.338 1.00 98.06 90 GLY A O 1
ATOM 703 N N . LEU A 1 91 ? 10.810 6.555 -15.172 1.00 98.19 91 LEU A N 1
ATOM 704 C CA . LEU A 1 91 ? 10.387 6.038 -13.872 1.00 98.19 91 LEU A CA 1
ATOM 705 C C . LEU A 1 91 ? 8.869 6.141 -13.699 1.00 98.19 91 LEU A C 1
ATOM 707 O O . LEU A 1 91 ? 8.270 7.164 -14.037 1.00 98.19 91 LEU A O 1
ATOM 711 N N . SER A 1 92 ? 8.271 5.125 -13.080 1.00 98.31 92 SER A N 1
ATOM 712 C CA . SER A 1 92 ? 6.874 5.151 -12.646 1.00 98.31 92 SER A CA 1
ATOM 713 C C . SER A 1 92 ? 6.583 6.314 -11.678 1.00 98.31 92 SER A C 1
ATOM 715 O O . SER A 1 92 ? 7.499 6.838 -11.021 1.00 98.31 92 SER A O 1
ATOM 717 N N . PRO A 1 93 ? 5.300 6.683 -11.488 1.00 96.38 93 PRO A N 1
ATOM 718 C CA . PRO A 1 93 ? 4.878 7.384 -10.280 1.00 96.38 93 PRO A CA 1
ATOM 719 C C . PRO A 1 93 ? 5.381 6.654 -9.030 1.00 96.38 93 PRO A C 1
ATOM 721 O O . PRO A 1 93 ? 5.531 5.427 -9.036 1.00 96.38 93 PRO A O 1
ATOM 724 N N . SER A 1 94 ? 5.682 7.409 -7.972 1.00 95.81 94 SER A N 1
ATOM 725 C CA . SER A 1 94 ? 6.143 6.810 -6.725 1.00 95.81 94 SER A CA 1
ATOM 726 C C . SER A 1 94 ? 4.994 6.229 -5.917 1.00 95.81 94 SER A C 1
ATOM 728 O O . SER A 1 94 ? 3.911 6.809 -5.852 1.00 95.81 94 SER A O 1
ATOM 730 N N . VAL A 1 95 ? 5.273 5.122 -5.234 1.00 95.19 95 VAL A N 1
ATOM 731 C CA . VAL A 1 95 ? 4.421 4.599 -4.162 1.00 95.19 95 VAL A CA 1
ATOM 732 C C . VAL A 1 95 ? 5.142 4.694 -2.831 1.00 95.19 95 VAL A C 1
ATOM 734 O O . VAL A 1 95 ? 6.362 4.534 -2.768 1.00 95.19 95 VAL A O 1
ATOM 737 N N . LYS A 1 96 ? 4.391 4.959 -1.763 1.00 95.12 96 LYS A N 1
ATOM 738 C CA . LYS A 1 96 ? 4.898 4.906 -0.393 1.00 95.12 96 LYS A CA 1
ATOM 739 C C . LYS A 1 96 ? 4.640 3.509 0.163 1.00 95.12 96 LYS A C 1
ATOM 741 O O . LYS A 1 96 ? 3.494 3.082 0.208 1.00 95.12 96 LYS A O 1
ATOM 746 N N . GLY A 1 97 ? 5.692 2.833 0.608 1.00 93.62 97 GLY A N 1
ATOM 747 C CA . GLY A 1 97 ? 5.615 1.521 1.245 1.00 93.62 97 GLY A CA 1
ATOM 748 C C . GLY A 1 97 ? 6.329 1.514 2.589 1.00 93.62 97 GLY A C 1
ATOM 749 O O . GLY A 1 97 ? 7.178 2.361 2.863 1.00 93.62 97 GLY A O 1
ATOM 750 N N . MET A 1 98 ? 5.971 0.569 3.445 1.00 95.31 98 MET A N 1
ATOM 751 C CA . MET A 1 98 ? 6.511 0.446 4.795 1.00 95.31 98 MET A CA 1
ATOM 752 C C . MET A 1 98 ? 6.404 -1.011 5.223 1.00 95.31 98 MET A C 1
ATOM 754 O O . MET A 1 98 ? 5.377 -1.624 4.952 1.00 95.31 98 MET A O 1
ATOM 758 N N . ALA A 1 99 ? 7.430 -1.555 5.874 1.00 96.31 99 ALA A N 1
ATOM 759 C CA . ALA A 1 99 ? 7.322 -2.873 6.489 1.00 96.31 99 ALA A CA 1
ATOM 760 C C . ALA A 1 99 ? 6.361 -2.802 7.684 1.00 96.31 99 ALA A C 1
ATOM 762 O O . ALA A 1 99 ? 6.421 -1.866 8.490 1.00 96.31 99 ALA A O 1
ATOM 763 N N . ILE A 1 100 ? 5.444 -3.761 7.756 1.00 94.56 100 ILE A N 1
ATOM 764 C CA . ILE A 1 100 ? 4.365 -3.825 8.742 1.00 94.56 100 ILE A CA 1
ATOM 765 C C . ILE A 1 100 ? 4.322 -5.260 9.275 1.00 94.56 100 ILE A C 1
ATOM 767 O O . ILE A 1 100 ? 4.190 -6.179 8.466 1.00 94.56 100 ILE A O 1
ATOM 771 N N . PRO A 1 101 ? 4.404 -5.474 10.600 1.00 93.06 101 PRO A N 1
ATOM 772 C CA . PRO A 1 101 ? 4.217 -6.795 11.185 1.00 93.06 101 PRO A CA 1
ATOM 773 C C . PRO A 1 101 ? 2.884 -7.425 10.755 1.00 93.06 101 PRO A C 1
ATOM 775 O O . PRO A 1 101 ? 1.883 -6.707 10.655 1.00 93.06 101 PRO A O 1
ATOM 778 N N . PRO A 1 102 ? 2.850 -8.746 10.515 1.00 92.75 102 PRO A N 1
ATOM 779 C CA . PRO A 1 102 ? 1.624 -9.426 10.138 1.00 92.75 102 PRO A CA 1
ATOM 780 C C . PRO A 1 102 ? 0.567 -9.335 11.242 1.00 92.75 102 PRO A C 1
ATOM 782 O O . PRO A 1 102 ? 0.887 -9.308 12.432 1.00 92.75 102 PRO A O 1
ATOM 785 N N . GLY A 1 103 ? -0.701 -9.316 10.830 1.00 91.56 103 GLY A N 1
ATOM 786 C CA . GLY A 1 103 ? -1.833 -9.464 11.739 1.00 91.56 103 GLY A CA 1
ATOM 787 C C . GLY A 1 103 ? -1.984 -10.893 12.296 1.00 91.56 103 GLY A C 1
ATOM 788 O O . GLY A 1 103 ? -1.148 -11.764 12.042 1.00 91.56 103 GLY A O 1
ATOM 789 N N . PRO A 1 104 ? -3.078 -11.168 13.028 1.00 95.38 104 PRO A N 1
ATOM 790 C CA . PRO A 1 104 ? -4.221 -10.282 13.250 1.00 95.38 104 PRO A CA 1
ATOM 791 C C . PRO A 1 104 ? -3.893 -9.089 14.155 1.00 95.38 104 PRO A C 1
ATOM 793 O O . PRO A 1 104 ? -3.196 -9.223 15.158 1.00 95.38 104 PRO A O 1
ATOM 796 N N . THR A 1 105 ? -4.444 -7.923 13.821 1.00 96.94 105 THR A N 1
ATOM 797 C CA . THR A 1 105 ? -4.348 -6.715 14.650 1.00 96.94 105 THR A CA 1
ATOM 798 C C . THR A 1 105 ? -5.643 -6.530 15.426 1.00 96.94 105 THR A C 1
ATOM 800 O O . THR A 1 105 ? -6.674 -6.194 14.849 1.00 96.94 105 THR A O 1
ATOM 803 N N . PHE A 1 106 ? -5.605 -6.731 16.739 1.00 97.25 106 PHE A N 1
ATOM 804 C CA . PHE A 1 106 ? -6.764 -6.514 17.607 1.00 97.25 106 PHE A CA 1
ATOM 805 C C . PHE A 1 106 ? -6.953 -5.020 17.895 1.00 97.25 106 PHE A C 1
ATOM 807 O O . PHE A 1 106 ? -5.996 -4.326 18.242 1.00 97.25 106 PHE A O 1
ATOM 814 N N . VAL A 1 107 ? -8.178 -4.519 17.729 1.00 98.06 107 VAL A N 1
ATOM 815 C CA . VAL A 1 107 ? -8.519 -3.100 17.901 1.00 98.06 107 VAL A CA 1
ATOM 816 C C . VAL A 1 107 ? -9.802 -2.930 18.720 1.00 98.06 107 VAL A C 1
ATOM 818 O O . VAL A 1 107 ? -10.764 -3.679 18.557 1.00 98.06 107 VAL A O 1
ATOM 821 N N . SER A 1 108 ? -9.828 -1.914 19.583 1.00 98.06 108 SER A N 1
ATOM 822 C CA . SER A 1 108 ? -11.014 -1.450 20.320 1.00 98.06 108 SER A CA 1
ATOM 823 C C . SER A 1 108 ? -10.833 0.007 20.778 1.00 98.06 108 SER A C 1
ATOM 825 O O . SER A 1 108 ? -9.727 0.555 20.719 1.00 98.06 108 SER A O 1
ATOM 827 N N . GLY A 1 109 ? -11.912 0.660 21.221 1.00 97.94 109 GLY A N 1
ATOM 828 C CA . GLY A 1 109 ? -11.848 1.974 21.862 1.00 97.94 109 GLY A CA 1
ATOM 829 C C . GLY A 1 109 ? -11.847 3.149 20.883 1.00 97.94 109 GLY A C 1
ATOM 830 O O . GLY A 1 109 ? -12.659 3.215 19.966 1.00 97.94 109 GLY A O 1
ATOM 831 N N . GLU A 1 110 ? -10.986 4.142 21.107 1.00 98.00 110 GLU A N 1
ATOM 832 C CA . GLU A 1 110 ? -11.046 5.421 20.390 1.00 98.00 110 GLU A CA 1
ATOM 833 C C . GLU A 1 110 ? -9.881 5.634 19.419 1.00 98.00 110 GLU A C 1
ATOM 835 O O . GLU A 1 110 ? -8.710 5.534 19.783 1.00 98.00 110 GLU A O 1
ATOM 840 N N . ILE A 1 111 ? -10.207 6.063 18.201 1.00 98.06 111 ILE A N 1
ATOM 841 C CA . ILE A 1 111 ? -9.264 6.622 17.234 1.00 98.06 111 ILE A CA 1
ATOM 842 C C . ILE A 1 111 ? -9.390 8.147 17.306 1.00 98.06 111 ILE A C 1
ATOM 844 O O . ILE A 1 111 ? -10.326 8.743 16.773 1.00 98.06 111 ILE A O 1
ATOM 848 N N . ILE A 1 112 ? -8.452 8.776 18.017 1.00 97.44 112 ILE A N 1
ATOM 849 C CA . ILE A 1 112 ? -8.446 10.227 18.293 1.00 97.44 112 ILE A CA 1
ATOM 850 C C . ILE A 1 112 ? -7.531 11.038 17.365 1.00 97.44 112 ILE A C 1
ATOM 852 O O . ILE A 1 112 ? -7.549 12.267 17.402 1.00 97.44 112 ILE A O 1
ATOM 856 N N . LYS A 1 113 ? -6.733 10.354 16.542 1.00 97.62 113 LYS A N 1
ATOM 857 C CA . LYS A 1 113 ? -5.809 10.928 15.558 1.00 97.62 113 LYS A CA 1
ATOM 858 C C . LYS A 1 113 ? -5.863 10.130 14.264 1.00 97.62 113 LYS A C 1
ATOM 860 O O . LYS A 1 113 ? -6.279 8.969 14.279 1.00 97.62 113 LYS A O 1
ATOM 865 N N . ASP A 1 114 ? -5.386 10.737 13.186 1.00 97.94 114 ASP A N 1
ATOM 866 C CA . ASP A 1 114 ? -5.302 10.078 11.888 1.00 97.94 114 ASP A CA 1
ATOM 867 C C . ASP A 1 114 ? -4.563 8.743 11.994 1.00 97.94 114 ASP A C 1
ATOM 869 O O . ASP A 1 114 ? -3.478 8.644 12.577 1.00 97.94 114 ASP A O 1
ATOM 873 N N . THR A 1 115 ? -5.208 7.702 11.481 1.00 97.31 115 THR A N 1
ATOM 874 C CA . THR A 1 115 ? -4.780 6.312 11.601 1.00 97.31 115 THR A CA 1
ATOM 875 C C . THR A 1 115 ? -4.999 5.621 10.269 1.00 97.31 115 THR A C 1
ATOM 877 O O . THR A 1 115 ? -6.038 5.791 9.638 1.00 97.31 115 THR A O 1
ATOM 880 N N . VAL A 1 116 ? -4.016 4.827 9.853 1.00 96.19 116 VAL A N 1
ATOM 881 C CA . VAL A 1 116 ? -4.077 4.049 8.616 1.00 96.19 116 VAL A CA 1
ATOM 882 C C . VAL A 1 116 ? -4.082 2.569 8.969 1.00 96.19 116 VAL A C 1
ATOM 884 O O . VAL A 1 116 ? -3.237 2.111 9.742 1.00 96.19 116 VAL A O 1
ATOM 887 N N . TRP A 1 117 ? -5.031 1.831 8.409 1.00 97.31 117 TRP A N 1
ATOM 888 C CA . TRP A 1 117 ? -5.057 0.377 8.425 1.00 97.31 117 TRP A CA 1
ATOM 889 C C . TRP A 1 117 ? -4.450 -0.152 7.129 1.00 97.31 117 TRP A C 1
ATOM 891 O O . TRP A 1 117 ? -4.871 0.236 6.042 1.00 97.31 117 TRP A O 1
ATOM 901 N N . TYR A 1 118 ? -3.447 -1.021 7.259 1.00 95.19 118 TYR A N 1
ATOM 902 C CA . TYR A 1 118 ? -2.640 -1.550 6.161 1.00 95.19 118 TYR A CA 1
ATOM 903 C C . TYR A 1 118 ? -2.941 -3.032 5.932 1.00 95.19 118 TYR A C 1
ATOM 905 O O . TYR A 1 118 ? -3.078 -3.797 6.887 1.00 95.19 118 TYR A O 1
ATOM 913 N N . ALA A 1 119 ? -2.956 -3.473 4.672 1.00 93.69 119 ALA A N 1
ATOM 914 C CA . ALA A 1 119 ? -3.195 -4.878 4.328 1.00 93.69 119 ALA A CA 1
ATOM 915 C C . ALA A 1 119 ? -2.228 -5.847 5.034 1.00 93.69 119 ALA A C 1
ATOM 917 O O . ALA A 1 119 ? -2.650 -6.905 5.485 1.00 93.69 119 ALA A O 1
ATOM 918 N N . GLY A 1 120 ? -0.959 -5.457 5.211 1.00 92.19 120 GLY A N 1
ATOM 919 C CA . GLY A 1 120 ? 0.049 -6.263 5.912 1.00 92.19 120 GLY A CA 1
ATOM 920 C C . GLY A 1 120 ? -0.332 -6.648 7.343 1.00 92.19 120 GLY A C 1
ATOM 921 O O . GLY A 1 120 ? -0.040 -7.754 7.775 1.00 92.19 120 GLY A O 1
ATOM 922 N N . ALA A 1 121 ? -1.056 -5.773 8.043 1.00 95.94 121 ALA A N 1
ATOM 923 C CA . ALA A 1 121 ? -1.508 -5.968 9.422 1.00 95.94 121 ALA A CA 1
ATOM 924 C C . ALA A 1 121 ? -2.907 -6.614 9.522 1.00 95.94 121 ALA A C 1
ATOM 926 O O . ALA A 1 121 ? -3.470 -6.724 10.615 1.00 95.94 121 ALA A O 1
ATOM 927 N N . SER A 1 122 ? -3.484 -7.033 8.392 1.00 96.00 122 SER A N 1
ATOM 928 C CA . SER A 1 122 ? -4.791 -7.693 8.356 1.00 96.00 122 SER A CA 1
ATOM 929 C C . SER A 1 122 ? -4.734 -9.139 8.887 1.00 96.00 122 SER A C 1
ATOM 931 O O . SER A 1 122 ? -3.693 -9.788 8.788 1.00 96.00 122 SER A O 1
ATOM 933 N N . PRO A 1 123 ? -5.857 -9.679 9.400 1.00 97.44 123 PRO A N 1
ATOM 934 C CA . PRO A 1 123 ? -7.124 -8.981 9.603 1.00 97.44 123 PRO A CA 1
ATOM 935 C C . PRO A 1 123 ? -7.079 -8.032 10.811 1.00 97.44 123 PRO A C 1
ATOM 937 O O . PRO A 1 123 ? -6.423 -8.313 11.812 1.00 97.44 123 PRO A O 1
ATOM 940 N N . TYR A 1 124 ? -7.809 -6.921 10.726 1.00 98.19 124 TYR A N 1
ATOM 941 C CA . TYR A 1 124 ? -8.107 -6.070 11.877 1.00 98.19 124 TYR A CA 1
ATOM 942 C C . TYR A 1 124 ? -9.322 -6.633 12.608 1.00 98.19 124 TYR A C 1
ATOM 944 O O . TYR A 1 124 ? -10.427 -6.626 12.067 1.00 98.19 124 TYR A O 1
ATOM 952 N N . VAL A 1 125 ? -9.119 -7.129 13.826 1.00 98.12 125 VAL A N 1
ATOM 953 C CA . VAL A 1 125 ? -10.170 -7.751 14.631 1.00 98.12 125 VAL A CA 1
ATOM 954 C C . VAL A 1 125 ? -10.745 -6.721 15.600 1.00 98.12 125 VAL A C 1
ATOM 956 O O . VAL A 1 125 ? -10.087 -6.350 16.570 1.00 98.12 125 VAL A O 1
ATOM 959 N N . ILE A 1 126 ? -11.971 -6.262 15.343 1.00 98.25 126 ILE A N 1
ATOM 960 C CA . ILE A 1 126 ? -12.710 -5.345 16.220 1.00 98.25 126 ILE A CA 1
ATOM 961 C C . ILE A 1 126 ? -13.220 -6.146 17.422 1.00 98.25 126 ILE A C 1
ATOM 963 O O . ILE A 1 126 ? -14.138 -6.962 17.291 1.00 98.25 126 ILE A O 1
ATOM 967 N N . GLU A 1 127 ? -12.601 -5.945 18.584 1.00 97.69 127 GLU A N 1
ATOM 968 C CA . GLU A 1 127 ? -12.943 -6.678 19.808 1.00 97.69 127 GLU A CA 1
ATOM 969 C C . GLU A 1 127 ? -14.154 -6.096 20.534 1.00 97.69 127 GLU A C 1
ATOM 971 O O . GLU A 1 127 ? -14.936 -6.845 21.118 1.00 97.69 127 GLU A O 1
ATOM 976 N N . ASP A 1 128 ? -14.306 -4.779 20.446 1.00 96.75 128 ASP A N 1
ATOM 977 C CA . ASP A 1 128 ? -15.390 -3.975 21.005 1.00 96.75 128 ASP A CA 1
ATOM 978 C C . ASP A 1 128 ? -15.558 -2.716 20.135 1.00 96.75 128 ASP A C 1
ATOM 980 O O . ASP A 1 128 ? -14.817 -2.532 19.166 1.00 96.75 128 ASP A O 1
ATOM 984 N N . ASP A 1 129 ? -16.506 -1.846 20.461 1.00 97.44 129 ASP A N 1
ATOM 985 C CA . ASP A 1 129 ? -16.791 -0.613 19.729 1.00 97.44 129 ASP A CA 1
ATOM 986 C C . ASP A 1 129 ? -15.518 0.193 19.392 1.00 97.44 129 ASP A C 1
ATOM 988 O O . ASP A 1 129 ? -14.707 0.524 20.264 1.00 97.44 129 ASP A O 1
ATOM 992 N N . ILE A 1 130 ? -15.377 0.582 18.119 1.00 98.31 130 ILE A N 1
ATOM 993 C CA . ILE A 1 130 ? -14.369 1.554 17.673 1.00 98.31 130 ILE A CA 1
ATOM 994 C C . ILE A 1 130 ? -15.044 2.897 17.435 1.00 98.31 130 ILE A C 1
ATOM 996 O O . ILE A 1 130 ? -15.993 2.981 16.665 1.00 98.31 130 ILE A O 1
ATOM 1000 N N . HIS A 1 131 ? -14.501 3.965 18.009 1.00 98.25 131 HIS A N 1
ATOM 1001 C CA . HIS A 1 131 ? -14.960 5.334 17.806 1.00 98.25 131 HIS A CA 1
ATOM 1002 C C . HIS A 1 131 ? -13.891 6.169 17.098 1.00 98.25 131 HIS A C 1
ATOM 1004 O O . HIS A 1 131 ? -12.918 6.600 17.717 1.00 98.25 131 HIS A O 1
ATOM 1010 N N . VAL A 1 132 ? -14.088 6.472 15.815 1.00 98.00 132 VAL A N 1
ATOM 1011 C CA . VAL A 1 132 ? -13.290 7.473 15.095 1.00 98.00 132 VAL A CA 1
ATOM 1012 C C . VAL A 1 132 ? -13.794 8.855 15.489 1.00 98.00 132 VAL A C 1
ATOM 1014 O O . VAL A 1 132 ? -14.848 9.291 15.026 1.00 98.00 132 VAL A O 1
ATOM 1017 N N . ARG A 1 133 ? -13.076 9.537 16.387 1.00 97.12 133 ARG A N 1
ATOM 1018 C CA . ARG A 1 133 ? -13.492 10.829 16.956 1.00 97.12 133 ARG A CA 1
ATOM 1019 C C . ARG A 1 133 ? -13.455 11.948 15.912 1.00 97.12 133 ARG A C 1
ATOM 1021 O O . ARG A 1 133 ? -12.762 11.864 14.908 1.00 97.12 133 ARG A O 1
ATOM 1028 N N . SER A 1 134 ? -14.163 13.049 16.177 1.00 93.94 134 SER A N 1
ATOM 1029 C CA . SER A 1 134 ? -14.468 14.114 15.200 1.00 93.94 134 SER A CA 1
ATOM 1030 C C . SER A 1 134 ? -13.282 14.834 14.537 1.00 93.94 134 SER A C 1
ATOM 1032 O O . SER A 1 134 ? -13.499 15.627 13.627 1.00 93.94 134 SER A O 1
ATOM 1034 N N . LYS A 1 135 ? -12.049 14.638 15.017 1.00 92.12 135 LYS A N 1
ATOM 1035 C CA . LYS A 1 135 ? -10.819 15.224 14.449 1.00 92.12 135 LYS A CA 1
ATOM 1036 C C . LYS A 1 135 ? -9.883 14.182 13.834 1.00 92.12 135 LYS A C 1
ATOM 1038 O O . LYS A 1 135 ? -8.779 14.535 13.442 1.00 92.12 135 LYS A O 1
ATOM 1043 N N . ALA A 1 136 ? -10.299 12.922 13.809 1.00 96.88 136 ALA A N 1
ATOM 1044 C CA . ALA A 1 136 ? -9.508 11.820 13.304 1.00 96.88 136 ALA A CA 1
ATOM 1045 C C . ALA A 1 136 ? -10.053 11.330 11.965 1.00 96.88 136 ALA A C 1
ATOM 1047 O O . ALA A 1 136 ? -11.268 11.282 11.747 1.00 96.88 136 ALA A O 1
ATOM 1048 N N . THR A 1 137 ? -9.133 10.902 11.113 1.00 97.88 137 THR A N 1
ATOM 1049 C CA . THR A 1 137 ? -9.414 10.134 9.906 1.00 97.88 137 THR A CA 1
ATOM 1050 C C . THR A 1 137 ? -8.956 8.699 10.105 1.00 97.88 137 THR A C 1
ATOM 1052 O O . THR A 1 137 ? -7.796 8.452 10.431 1.00 97.88 137 THR A O 1
ATOM 1055 N N . LEU A 1 138 ? -9.853 7.742 9.887 1.00 98.44 138 LEU A N 1
ATOM 1056 C CA . LEU A 1 138 ? -9.461 6.359 9.652 1.00 98.44 138 LEU A CA 1
ATOM 1057 C C . LEU A 1 138 ? -9.338 6.142 8.143 1.00 98.44 138 LEU A C 1
ATOM 1059 O O . LEU A 1 138 ? -10.337 6.204 7.427 1.00 98.44 138 LEU A O 1
ATOM 1063 N N . THR A 1 139 ? -8.127 5.872 7.671 1.00 97.81 139 THR A N 1
ATOM 1064 C CA . THR A 1 139 ? -7.871 5.445 6.293 1.00 97.81 139 THR A CA 1
ATOM 1065 C C . THR A 1 139 ? -7.707 3.931 6.260 1.00 97.81 139 THR A C 1
ATOM 1067 O O . THR A 1 139 ? -6.905 3.373 7.003 1.00 97.81 139 THR A O 1
ATOM 1070 N N . ILE A 1 140 ? -8.464 3.261 5.401 1.00 97.88 140 ILE A N 1
ATOM 1071 C CA . ILE A 1 140 ? -8.398 1.824 5.161 1.00 97.88 140 ILE A CA 1
ATOM 1072 C C . ILE A 1 140 ? -7.829 1.632 3.755 1.00 97.88 140 ILE A C 1
ATOM 1074 O O . ILE A 1 140 ? -8.482 1.984 2.771 1.00 97.88 140 ILE A O 1
ATOM 1078 N N . GLU A 1 141 ? -6.606 1.113 3.675 1.00 94.69 141 GLU A N 1
ATOM 1079 C CA . GLU A 1 141 ? -5.895 0.879 2.413 1.00 94.69 141 GLU A CA 1
ATOM 1080 C C . GLU A 1 141 ? -6.488 -0.302 1.614 1.00 94.69 141 GLU A C 1
ATOM 1082 O O . GLU A 1 141 ? -7.206 -1.141 2.179 1.00 94.69 141 GLU A O 1
ATOM 1087 N N . PRO A 1 142 ? -6.186 -0.408 0.304 1.00 93.50 142 PRO A N 1
ATOM 1088 C CA . PRO A 1 142 ? -6.552 -1.569 -0.500 1.00 93.50 142 PRO A CA 1
ATOM 1089 C C . PRO A 1 142 ? -6.152 -2.898 0.149 1.00 93.50 142 PRO A C 1
ATOM 1091 O O . PRO A 1 142 ? -5.065 -3.038 0.707 1.00 93.50 142 PRO A O 1
ATOM 1094 N N . GLY A 1 143 ? -7.030 -3.896 0.046 1.00 93.56 143 GLY A N 1
ATOM 1095 C CA . GLY A 1 143 ? -6.779 -5.266 0.503 1.00 93.56 143 GLY A CA 1
ATOM 1096 C C . GLY A 1 143 ? -6.902 -5.487 2.012 1.00 93.56 143 GLY A C 1
ATOM 1097 O O . GLY A 1 143 ? -6.659 -6.600 2.478 1.00 93.56 143 GLY A O 1
ATOM 1098 N N . VAL A 1 144 ? -7.277 -4.466 2.790 1.00 96.94 144 VAL A N 1
ATOM 1099 C CA . VAL A 1 144 ? -7.515 -4.629 4.228 1.00 96.94 144 VAL A CA 1
ATOM 1100 C C . VAL A 1 144 ? -8.727 -5.527 4.484 1.00 96.94 144 VAL A C 1
ATOM 1102 O O . VAL A 1 144 ? -9.803 -5.331 3.915 1.00 96.94 144 VAL A O 1
ATOM 1105 N N . ARG A 1 145 ? -8.562 -6.483 5.402 1.00 97.50 145 ARG A N 1
ATOM 1106 C CA . ARG A 1 145 ? -9.645 -7.323 5.927 1.00 97.50 145 ARG A CA 1
ATOM 1107 C C . ARG A 1 145 ? -9.958 -6.922 7.364 1.00 97.50 145 ARG A C 1
ATOM 1109 O O . ARG A 1 145 ? -9.048 -6.796 8.179 1.00 97.50 145 ARG A O 1
ATOM 1116 N N . ILE A 1 146 ? -11.233 -6.732 7.670 1.00 98.25 146 ILE A N 1
ATOM 1117 C CA . ILE A 1 146 ? -11.735 -6.340 8.989 1.00 98.25 146 ILE A CA 1
ATOM 1118 C C . ILE A 1 146 ? -12.745 -7.384 9.442 1.00 98.25 146 ILE A C 1
ATOM 1120 O O . ILE A 1 146 ? -13.661 -7.726 8.697 1.00 98.25 146 ILE A O 1
ATOM 1124 N N . GLU A 1 147 ? -12.585 -7.866 10.667 1.00 97.81 147 GLU A N 1
ATOM 1125 C CA . GLU A 1 147 ? -13.450 -8.874 11.273 1.00 97.81 147 GLU A CA 1
ATOM 1126 C C . GLU A 1 147 ? -13.953 -8.371 12.622 1.00 97.81 147 GLU A C 1
ATOM 1128 O O . GLU A 1 147 ? -13.161 -8.017 13.487 1.00 97.81 147 GLU A O 1
ATOM 1133 N N . SER A 1 148 ? -15.265 -8.328 12.838 1.00 97.69 148 SER A N 1
ATOM 1134 C CA . SER A 1 148 ? -15.812 -7.826 14.103 1.00 97.69 148 SER A CA 1
ATOM 1135 C C . SER A 1 148 ? -16.394 -8.917 14.987 1.00 97.69 148 SER A C 1
ATOM 1137 O O . SER A 1 148 ? -17.236 -9.704 14.554 1.00 97.69 148 SER A O 1
ATOM 1139 N N . LYS A 1 149 ? -16.031 -8.901 16.277 1.00 97.62 149 LYS A N 1
ATOM 1140 C CA . LYS A 1 149 ? -16.640 -9.744 17.320 1.00 97.62 149 LYS A CA 1
ATOM 1141 C C . LYS A 1 149 ? -18.055 -9.297 17.723 1.00 97.62 149 LYS A C 1
ATOM 1143 O O . LYS A 1 149 ? -18.642 -9.912 18.615 1.00 97.62 149 LYS A O 1
ATOM 1148 N N . GLY A 1 150 ? -18.602 -8.269 17.076 1.00 95.62 150 GLY A N 1
ATOM 1149 C CA . GLY A 1 150 ? -19.943 -7.724 17.296 1.00 95.62 150 GLY A CA 1
ATOM 1150 C C . GLY A 1 150 ? -19.952 -6.196 17.329 1.00 95.62 150 GLY A C 1
ATOM 1151 O O . GLY A 1 150 ? -20.927 -5.593 16.884 1.00 95.62 150 GLY A O 1
ATOM 1152 N N . GLY A 1 151 ? -18.849 -5.584 17.773 1.00 95.88 151 GLY A N 1
ATOM 1153 C CA . GLY A 1 151 ? -18.695 -4.134 17.898 1.00 95.88 151 GLY A CA 1
ATOM 1154 C C . GLY A 1 151 ? -18.823 -3.389 16.556 1.00 95.88 151 GLY A C 1
ATOM 1155 O O . GLY A 1 151 ? -18.305 -3.858 15.531 1.00 95.88 151 GLY A O 1
ATOM 1156 N N . PRO A 1 152 ? -19.513 -2.238 16.517 1.00 97.56 152 PRO A N 1
ATOM 1157 C CA . PRO A 1 152 ? -19.576 -1.373 15.356 1.00 97.56 152 PRO A CA 1
ATOM 1158 C C . PRO A 1 152 ? -18.280 -0.576 15.172 1.00 97.56 152 PRO A C 1
ATOM 1160 O O . PRO A 1 152 ? -17.509 -0.335 16.103 1.00 97.56 152 PRO A O 1
ATOM 1163 N N . LEU A 1 153 ? -18.094 -0.097 13.945 1.00 98.06 153 LEU A N 1
ATOM 1164 C CA . LEU A 1 153 ? -17.173 0.991 13.644 1.00 98.06 153 LEU A CA 1
ATOM 1165 C C . LEU A 1 153 ? -17.971 2.302 13.612 1.00 98.06 153 LEU A C 1
ATOM 1167 O O . LEU A 1 153 ? -18.696 2.570 12.656 1.00 98.06 153 LEU A O 1
ATOM 1171 N N . ILE A 1 154 ? -17.860 3.106 14.665 1.00 98.00 154 ILE A N 1
ATOM 1172 C CA . ILE A 1 154 ? -18.574 4.374 14.833 1.00 98.00 154 ILE A CA 1
ATOM 1173 C C . ILE A 1 154 ? -17.701 5.521 14.320 1.00 98.00 154 ILE A C 1
ATOM 1175 O O . ILE A 1 154 ? -16.606 5.772 14.821 1.00 98.00 154 ILE A O 1
ATOM 1179 N N . ILE A 1 155 ? -18.200 6.254 13.329 1.00 97.94 155 ILE A N 1
ATOM 1180 C CA . ILE A 1 155 ? -17.515 7.357 12.662 1.00 97.94 155 ILE A CA 1
ATOM 1181 C C . ILE A 1 155 ? -18.147 8.682 13.082 1.00 97.94 155 ILE A C 1
ATOM 1183 O O . ILE A 1 155 ? -19.237 9.034 12.635 1.00 97.94 155 ILE A O 1
ATOM 1187 N N . GLN A 1 156 ? -17.432 9.431 13.918 1.00 96.19 156 GLN A N 1
ATOM 1188 C CA . GLN A 1 156 ? -17.734 10.827 14.259 1.00 96.19 156 GLN A CA 1
ATOM 1189 C C . GLN A 1 156 ? -16.805 11.804 13.516 1.00 96.19 156 GLN A C 1
ATOM 1191 O O . GLN A 1 156 ? -17.134 12.982 13.363 1.00 96.19 156 GLN A O 1
ATOM 1196 N N . GLY A 1 157 ? -15.632 11.323 13.090 1.00 95.25 157 GLY A N 1
ATOM 1197 C CA . GLY A 1 157 ? -14.673 12.001 12.216 1.00 95.25 157 GLY A CA 1
ATOM 1198 C C . GLY A 1 157 ? -14.828 11.587 10.755 1.00 95.25 157 GLY A C 1
ATOM 1199 O O . GLY A 1 157 ? -15.926 11.643 10.205 1.00 95.25 157 GLY A O 1
ATOM 1200 N N . GLN A 1 158 ? -13.725 11.179 10.125 1.00 96.06 158 GLN A N 1
ATOM 1201 C CA . GLN A 1 158 ? -13.691 10.772 8.719 1.00 96.06 158 GLN A CA 1
ATOM 1202 C C . GLN A 1 158 ? -13.324 9.296 8.556 1.00 96.06 158 GLN A C 1
ATOM 1204 O O . GLN A 1 158 ? -12.497 8.756 9.289 1.00 96.06 158 GLN A O 1
ATOM 1209 N N . LEU A 1 159 ? -13.917 8.663 7.546 1.00 97.19 159 LEU A N 1
ATOM 1210 C CA . LEU A 1 159 ? -13.548 7.336 7.069 1.00 97.19 159 LEU A CA 1
ATOM 1211 C C . LEU A 1 159 ? -13.166 7.445 5.593 1.00 97.19 159 LEU A C 1
ATOM 1213 O O . LEU A 1 159 ? -13.972 7.900 4.782 1.00 97.19 159 LEU A O 1
ATOM 1217 N N . GLN A 1 160 ? -11.960 7.009 5.246 1.00 97.56 160 GLN A N 1
ATOM 1218 C CA . GLN A 1 160 ? -11.495 6.888 3.868 1.00 97.56 160 GLN A CA 1
ATOM 1219 C C . GLN A 1 160 ? -11.263 5.410 3.560 1.00 97.56 160 GLN A C 1
ATOM 1221 O O . GLN A 1 160 ? -10.312 4.820 4.055 1.00 97.56 160 GLN A O 1
ATOM 1226 N N . ALA A 1 161 ? -12.136 4.804 2.760 1.00 97.19 161 ALA A N 1
ATOM 1227 C CA . ALA A 1 161 ? -11.989 3.423 2.309 1.00 97.19 161 ALA A CA 1
ATOM 1228 C C . ALA A 1 161 ? -11.458 3.423 0.869 1.00 97.19 161 ALA A C 1
ATOM 1230 O O . ALA A 1 161 ? -12.186 3.783 -0.054 1.00 97.19 161 ALA A O 1
ATOM 1231 N N . LEU A 1 162 ? -10.186 3.063 0.690 1.00 95.06 162 LEU A N 1
ATOM 1232 C CA . LEU A 1 162 ? -9.436 3.261 -0.556 1.00 95.06 162 LEU A CA 1
ATOM 1233 C C . LEU A 1 162 ? -9.318 1.997 -1.423 1.00 95.06 162 LEU A C 1
ATOM 1235 O O . LEU A 1 162 ? -8.399 1.905 -2.224 1.00 95.06 162 LEU A O 1
ATOM 1239 N N . GLY A 1 163 ? -10.218 1.021 -1.274 1.00 91.00 163 GLY A N 1
ATOM 1240 C CA . GLY A 1 163 ? -10.152 -0.248 -2.009 1.00 91.00 163 GLY A CA 1
ATOM 1241 C C . GLY A 1 163 ? -10.110 -0.088 -3.534 1.00 91.00 163 GLY A C 1
ATOM 1242 O O . GLY A 1 163 ? -10.725 0.819 -4.096 1.00 91.00 163 GLY A O 1
ATOM 1243 N N . ASP A 1 164 ? -9.425 -1.013 -4.207 1.00 87.12 164 ASP A N 1
ATOM 1244 C CA . ASP A 1 164 ? -9.322 -1.065 -5.668 1.00 87.12 164 ASP A CA 1
ATOM 1245 C C . ASP A 1 164 ? -9.708 -2.454 -6.223 1.00 87.12 164 ASP A C 1
ATOM 1247 O O . ASP A 1 164 ? -10.165 -3.335 -5.492 1.00 87.12 164 ASP A O 1
ATOM 1251 N N . LYS A 1 165 ? -9.595 -2.640 -7.547 1.00 85.06 165 LYS A N 1
ATOM 1252 C CA . LYS A 1 165 ? -10.002 -3.885 -8.227 1.00 85.06 165 LYS A CA 1
ATOM 1253 C C . LYS A 1 165 ? -9.159 -5.101 -7.829 1.00 85.06 165 LYS A C 1
ATOM 1255 O O . LYS A 1 165 ? -9.647 -6.221 -7.949 1.00 85.06 165 LYS A O 1
ATOM 1260 N N . GLU A 1 166 ? -7.913 -4.890 -7.417 1.00 82.50 166 GLU A N 1
ATOM 1261 C CA . GLU A 1 166 ? -6.974 -5.942 -7.018 1.00 82.50 166 GLU A CA 1
ATOM 1262 C C . GLU A 1 166 ? -6.934 -6.118 -5.491 1.00 82.50 166 GLU A C 1
ATOM 1264 O O . GLU A 1 166 ? -6.716 -7.226 -5.003 1.00 82.50 166 GLU A O 1
ATOM 1269 N N . GLY A 1 167 ? -7.201 -5.048 -4.737 1.00 88.06 167 GLY A N 1
ATOM 1270 C CA . GLY A 1 167 ? -7.238 -4.998 -3.280 1.00 88.06 167 GLY A CA 1
ATOM 1271 C C . GLY A 1 167 ? -8.578 -4.490 -2.754 1.00 88.06 167 GLY A C 1
ATOM 1272 O O . GLY A 1 167 ? -8.678 -3.365 -2.258 1.00 88.06 167 GLY A O 1
ATOM 1273 N N . MET A 1 168 ? -9.615 -5.328 -2.804 1.00 94.81 168 MET A N 1
ATOM 1274 C CA . MET A 1 168 ? -10.899 -5.007 -2.173 1.00 94.81 168 MET A CA 1
ATOM 1275 C C . MET A 1 168 ? -10.763 -4.951 -0.648 1.00 94.81 168 MET A C 1
ATOM 1277 O O . MET A 1 168 ? -10.102 -5.796 -0.045 1.00 94.81 168 MET A O 1
ATOM 1281 N N . ILE A 1 169 ? -11.438 -3.984 -0.025 1.00 97.69 169 ILE A N 1
ATOM 1282 C CA . ILE A 1 169 ? -11.608 -3.959 1.430 1.00 97.69 169 ILE A CA 1
ATOM 1283 C C . ILE A 1 169 ? -12.727 -4.932 1.787 1.00 97.69 169 ILE A C 1
ATOM 1285 O O . ILE A 1 169 ? -13.836 -4.830 1.257 1.00 97.69 169 ILE A O 1
ATOM 1289 N N . ILE A 1 170 ? -12.438 -5.864 2.689 1.00 96.50 170 ILE A N 1
ATOM 1290 C CA . ILE A 1 170 ? -13.389 -6.883 3.131 1.00 96.50 170 ILE A CA 1
ATOM 1291 C C . ILE A 1 170 ? -13.781 -6.579 4.568 1.00 96.50 170 ILE A C 1
ATOM 1293 O O . ILE A 1 170 ? -12.923 -6.497 5.443 1.00 96.50 170 ILE A O 1
ATOM 1297 N N . PHE A 1 171 ? -15.082 -6.467 4.809 1.00 96.38 171 PHE A N 1
ATOM 1298 C CA . PHE A 1 171 ? -15.631 -6.406 6.152 1.00 96.38 171 PHE A CA 1
ATOM 1299 C C . PHE A 1 171 ? -16.468 -7.649 6.424 1.00 96.38 171 PHE A C 1
ATOM 1301 O O . PHE A 1 171 ? -17.332 -7.993 5.616 1.00 96.38 171 PHE A O 1
ATOM 1308 N N . ASP A 1 172 ? -16.230 -8.291 7.561 1.00 95.38 172 ASP A N 1
ATOM 1309 C CA . ASP A 1 172 ? -16.906 -9.527 7.936 1.00 95.38 172 ASP A CA 1
ATOM 1310 C C . ASP A 1 172 ? -17.147 -9.618 9.453 1.00 95.38 172 ASP A C 1
ATOM 1312 O O . ASP A 1 172 ? -16.623 -8.844 10.263 1.00 95.38 172 ASP A O 1
ATOM 1316 N N . GLY A 1 173 ? -17.969 -10.583 9.845 1.00 94.00 173 GLY A N 1
ATOM 1317 C CA . GLY A 1 173 ? -18.120 -11.016 11.223 1.00 94.00 173 GLY A CA 1
ATOM 1318 C C . GLY A 1 173 ? -17.008 -11.971 11.644 1.00 94.00 173 GLY A C 1
ATOM 1319 O O . GLY A 1 173 ? -16.700 -12.927 10.937 1.00 94.00 173 GLY A O 1
ATOM 1320 N N . PHE A 1 174 ? -16.436 -11.766 12.828 1.00 92.81 174 PHE A N 1
ATOM 1321 C CA . PHE A 1 174 ? -15.468 -12.698 13.402 1.00 92.81 174 PHE A CA 1
ATOM 1322 C C . PHE A 1 174 ? -16.174 -14.006 13.779 1.00 92.81 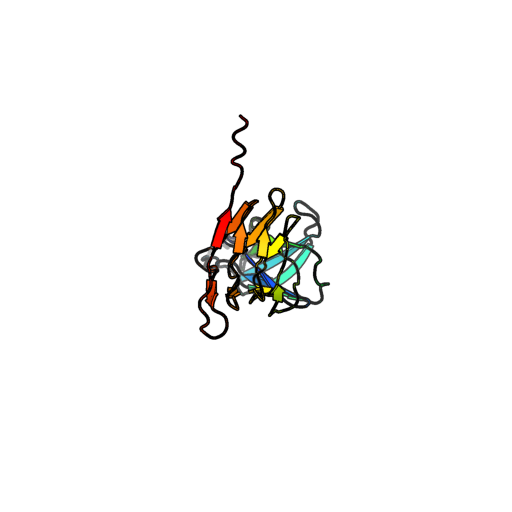174 PHE A C 1
ATOM 1324 O O . PHE A 1 174 ? -17.135 -13.991 14.553 1.00 92.81 174 PHE A O 1
ATOM 1331 N N . GLU A 1 175 ? -15.712 -15.129 13.224 1.00 91.44 175 GLU A N 1
ATOM 1332 C CA . GLU A 1 175 ? -16.254 -16.476 13.483 1.00 91.44 175 GLU A CA 1
ATOM 1333 C C . GLU A 1 175 ? -17.782 -16.578 13.284 1.00 91.44 175 GLU A C 1
ATOM 1335 O O . GLU A 1 175 ? -18.495 -17.225 14.051 1.00 91.44 175 GLU A O 1
ATOM 1340 N N . GLY A 1 176 ? -18.316 -15.907 12.256 1.00 85.25 176 GLY A N 1
ATOM 1341 C CA . GLY A 1 176 ? -19.744 -15.951 11.919 1.00 85.25 176 GLY A CA 1
ATOM 1342 C C . GLY A 1 176 ? -20.646 -15.119 12.837 1.00 85.25 176 GLY A C 1
ATOM 1343 O O . GLY A 1 176 ? -21.872 -15.158 12.700 1.00 85.25 176 GLY A O 1
ATOM 1344 N N . LYS A 1 177 ? -20.073 -14.339 13.763 1.00 90.81 177 LYS A N 1
ATOM 1345 C CA . LYS A 1 177 ? -20.840 -13.368 14.547 1.00 90.81 177 LYS A CA 1
ATOM 1346 C C . LYS A 1 177 ? -21.420 -12.284 13.649 1.00 90.81 177 LYS A C 1
ATOM 1348 O O . LYS A 1 177 ? -20.802 -11.845 12.688 1.00 90.81 177 LYS A O 1
ATOM 1353 N N . ARG A 1 178 ? -22.604 -11.782 13.997 1.00 92.69 178 ARG A N 1
ATOM 1354 C CA . ARG A 1 178 ? -23.168 -10.618 13.312 1.00 92.69 178 ARG A CA 1
ATOM 1355 C C . ARG A 1 178 ? -22.347 -9.378 13.656 1.00 92.69 178 ARG A C 1
ATOM 1357 O O . ARG A 1 178 ? -22.276 -8.994 14.819 1.00 92.69 178 ARG A O 1
ATOM 1364 N N . TRP A 1 179 ? -21.811 -8.717 12.639 1.00 94.94 179 TRP A N 1
ATOM 1365 C CA . TRP A 1 179 ? -21.225 -7.393 12.796 1.00 94.94 179 TRP A CA 1
ATOM 1366 C C . TRP A 1 179 ? -22.320 -6.319 12.891 1.00 94.94 179 TRP A C 1
ATOM 1368 O O . TRP A 1 179 ? -23.249 -6.303 12.078 1.00 94.94 179 TRP A O 1
ATOM 1378 N N . ALA A 1 180 ? -22.216 -5.409 13.866 1.00 94.56 180 ALA A N 1
ATOM 1379 C CA . ALA A 1 180 ? -23.117 -4.260 13.994 1.00 94.56 180 ALA A CA 1
ATOM 1380 C C . ALA A 1 180 ? -22.980 -3.232 12.848 1.00 94.56 180 ALA A C 1
ATOM 1382 O O . ALA A 1 180 ? -23.891 -2.432 12.641 1.00 94.56 180 ALA A O 1
ATOM 1383 N N . GLY A 1 181 ? -21.895 -3.293 12.069 1.00 96.19 181 GLY A N 1
ATOM 1384 C CA . GLY A 1 181 ? -21.684 -2.490 10.865 1.00 96.19 181 GLY A CA 1
ATOM 1385 C C . GLY A 1 181 ? -20.899 -1.199 11.104 1.00 96.19 181 GLY A C 1
ATOM 1386 O O . GLY A 1 181 ? -20.236 -1.019 12.127 1.00 96.19 181 GLY A O 1
ATOM 1387 N N . ILE A 1 182 ? -20.974 -0.300 10.121 1.00 97.50 182 ILE A N 1
ATOM 1388 C CA . ILE A 1 182 ? -20.374 1.037 10.167 1.00 97.50 182 ILE A CA 1
ATOM 1389 C C . ILE A 1 182 ? -21.480 2.043 10.482 1.00 97.50 182 ILE A C 1
ATOM 1391 O O . ILE A 1 182 ? -22.474 2.118 9.760 1.00 97.50 182 ILE A O 1
ATOM 1395 N N . ILE A 1 183 ? -21.305 2.820 11.547 1.00 96.94 183 ILE A N 1
ATOM 1396 C CA . ILE A 1 183 ? -22.294 3.787 12.028 1.00 96.94 183 ILE A CA 1
ATOM 1397 C C . ILE A 1 183 ? -21.699 5.185 11.909 1.00 96.94 183 ILE A C 1
ATOM 1399 O O . ILE A 1 183 ? -20.730 5.501 12.585 1.00 96.94 183 ILE A O 1
ATOM 1403 N N . PHE A 1 184 ? -22.288 6.051 11.089 1.00 95.50 184 PHE A N 1
ATOM 1404 C CA . PHE A 1 184 ? -21.904 7.463 11.038 1.00 95.50 184 PHE A CA 1
ATOM 1405 C C . PHE A 1 184 ? -22.741 8.259 12.050 1.00 95.50 184 PHE A C 1
ATOM 1407 O O . PHE A 1 184 ? -23.960 8.345 11.910 1.00 95.50 184 PHE A O 1
ATOM 1414 N N . ASP A 1 185 ? -22.095 8.842 13.063 1.00 91.25 185 ASP A N 1
ATOM 1415 C CA . ASP A 1 185 ? -22.743 9.570 14.162 1.00 91.25 185 ASP A CA 1
ATOM 1416 C C . ASP A 1 185 ? -22.262 11.027 14.216 1.00 91.25 185 ASP A C 1
ATOM 1418 O O . ASP A 1 185 ? -21.095 11.307 14.479 1.00 91.25 185 ASP A O 1
ATOM 1422 N N . ARG A 1 186 ? -23.178 11.977 13.971 1.00 80.56 186 ARG A N 1
ATOM 1423 C CA . ARG A 1 186 ? -22.935 13.436 14.047 1.00 80.56 186 ARG A CA 1
ATOM 1424 C C . ARG A 1 186 ? -21.689 13.919 13.288 1.00 80.56 186 ARG A C 1
ATOM 1426 O O . ARG A 1 186 ? -21.008 14.846 13.731 1.00 80.56 186 ARG A O 1
ATOM 1433 N N . VAL A 1 187 ? -21.421 13.334 12.123 1.00 73.00 187 VAL A N 1
ATOM 1434 C CA . VAL A 1 187 ? -20.316 13.749 11.251 1.00 73.00 187 VAL A CA 1
ATOM 1435 C C . VAL A 1 187 ? -20.518 15.209 10.843 1.00 73.00 187 VAL A C 1
ATOM 1437 O O . VAL A 1 187 ? -21.501 15.558 10.184 1.00 73.00 187 VAL A O 1
ATOM 1440 N N . LYS A 1 188 ? -19.606 16.093 11.257 1.00 68.25 188 LYS A N 1
ATOM 1441 C CA . LYS A 1 188 ? -19.648 17.499 10.844 1.00 68.25 188 LYS A CA 1
ATOM 1442 C C . LYS A 1 188 ? -19.213 17.594 9.384 1.00 68.25 188 LYS A C 1
ATOM 1444 O O . LYS A 1 188 ? -18.067 17.308 9.061 1.00 68.25 188 LYS A O 1
ATOM 1449 N N . ASN A 1 189 ? -20.111 18.052 8.516 1.00 56.69 189 ASN A N 1
ATOM 1450 C CA . ASN A 1 189 ? -19.720 18.538 7.198 1.00 56.69 189 ASN A CA 1
ATOM 1451 C C . ASN A 1 189 ? -19.011 19.881 7.385 1.00 56.69 189 ASN A C 1
ATOM 1453 O O . ASN A 1 189 ? -19.676 20.874 7.687 1.00 56.69 189 ASN A O 1
ATOM 1457 N N . ASP A 1 190 ? -17.693 19.931 7.194 1.00 54.19 190 ASP A N 1
ATOM 1458 C CA . ASP A 1 190 ? -17.010 21.210 7.008 1.00 54.19 190 ASP A CA 1
ATOM 1459 C C . ASP A 1 190 ? -17.386 21.757 5.623 1.00 54.19 190 ASP A C 1
ATOM 1461 O O . ASP A 1 190 ? -16.725 21.532 4.614 1.00 54.19 190 ASP A O 1
ATOM 1465 N N . LYS A 1 191 ? -18.557 22.397 5.555 1.00 45.25 191 LYS A N 1
ATOM 1466 C CA . LYS A 1 191 ? -18.906 23.323 4.480 1.00 45.25 191 LYS A CA 1
ATOM 1467 C C . LYS A 1 191 ? -18.543 24.730 4.941 1.00 45.25 191 LYS A C 1
ATOM 1469 O O . LYS A 1 191 ? -19.434 25.555 5.135 1.00 45.25 191 LYS A O 1
ATOM 1474 N N . SER A 1 192 ? -17.258 25.010 5.117 1.00 43.16 192 SER A N 1
ATOM 1475 C CA . SER A 1 192 ? -16.764 26.381 5.035 1.00 43.16 192 SER A CA 1
ATOM 1476 C C . SER A 1 192 ? -16.104 26.570 3.666 1.00 43.16 192 SER A C 1
ATOM 1478 O O . SER A 1 192 ? -15.174 25.862 3.293 1.00 43.16 192 SER A O 1
ATOM 1480 N N . LYS A 1 193 ? -16.741 27.430 2.863 1.00 39.12 193 LYS A N 1
ATOM 1481 C CA . LYS A 1 193 ? -16.245 27.932 1.577 1.00 39.12 193 LYS A CA 1
ATOM 1482 C C . LYS A 1 193 ? -15.058 28.859 1.790 1.00 39.12 193 LYS A C 1
ATOM 1484 O O . LYS A 1 193 ? -15.072 29.560 2.826 1.00 39.12 193 LYS A O 1
#

Radius of gyration: 21.18 Å; chains: 1; bounding box: 48×44×68 Å

Secondary structure (DSSP, 8-state):
---------PPPPP---EEEEETTEEEEE-PPP--TTEEEEEEEEESSSSS--EEEEEESSSEEEEESPPBT-EEEEEEEEEETT--B-PPPPPEEEEB---S-EEEEEEE-S-EEE-GGG--EEEEEEEEE-TT-EEEE-TT-EEEESS--EEESSEEEE---SSS--EEEEGGGPPP--EEE-S-------

Sequence (193 aa):
MGALVIDTTPPAVPMGLSCIGHEHEVVLKWAPNKEDDLAKYRLYRSQTPLTGYESLVRTEFSKATDSGIDNYRPFYYKVSAIDRAGNEGGLSPSVKGMAIPPGPTFVSGEIIKDTVWYAGASPYVIEDDIHVRSKATLTIEPGVRIESKGGPLIIQGQLQALGDKEGMIIFDGFEGKRWAGIIFDRVKNDKSK